Protein AF-A0A847XKW3-F1 (afdb_monomer)

Foldseek 3Di:
DVVVVVVVVVVVVVVVVPPDDDDPPQDDAAPVGQGDDPPDDPLSVVLRVLRNVLVVLLVVLVVLQVVLVVQCVPCPPPPVSVVVSVVSNVVSVVSVVVSVVVLVVQCVVPVVSVVSDPPPPPPDPVNVPPPPPPVPPVCQAPFAKKWFAQDFQRDHDIDIDRDADQDKDWDDPPRFGFKMFIWHWDDCDDPPDRPPPDVVVVLVVVCVVPVVQWDADPNTIIGFDQPKKKWWAFDDPPDDDVPDRHDTQDIGTGIDRGPLVSGPHSPTGTTIMHMDD

Solvent-accessible surface area (backbone atoms only — not comparable to full-atom values): 15972 Å² total; per-residue (Å²): 124,71,64,61,55,52,51,51,50,57,50,62,70,50,58,76,76,72,72,84,65,87,78,77,80,74,62,76,67,29,89,80,67,46,75,71,59,100,83,61,51,75,67,58,55,52,50,35,54,49,40,44,51,51,53,51,49,52,54,53,29,50,52,46,35,53,53,20,52,53,45,39,71,72,26,77,95,39,70,67,50,37,53,50,21,55,50,44,39,52,51,25,50,48,51,52,52,49,54,51,49,52,52,49,53,46,41,67,77,39,50,66,79,68,63,70,67,76,86,74,83,66,80,52,84,75,60,61,74,80,48,79,66,71,65,68,63,72,72,74,39,64,57,40,36,37,40,33,10,54,25,54,74,70,32,78,60,75,49,77,46,66,77,82,44,81,57,78,43,69,51,65,92,91,55,51,68,22,11,38,42,28,22,21,46,60,61,73,59,58,92,91,45,79,57,59,56,64,73,53,48,52,40,65,58,40,43,77,77,38,65,87,46,35,50,75,58,97,91,44,49,31,36,59,41,63,67,25,34,43,32,34,14,26,69,38,96,86,58,90,53,93,89,58,48,52,47,81,57,42,78,50,51,21,60,42,49,53,41,52,82,66,34,93,52,67,82,68,59,54,45,18,38,30,47,41,106

Secondary structure (DSSP, 8-state):
-HHHHHHHHHHHHHGGGG--------PPPPTT-----TT--HHHHHHHHHHHHHHHHHHHHHHHHHHHHHHHHHTTT-HHHHHHHHHHHHHHHHHHHHHHHHHHHHHHH-THHHH---------TTTTTT------------EEEEEEESSGGG-S-EEEE-S--SS-EEPSTT---SEEEEEEEPPS-BTTB---SHHHHHHHHHHTT-TTSEEEETTEEEEE-TTPEEEEEE--TT---TT---EEEEEEESEES-HHHHSSSTT----EEEEE-

Radius of gyration: 32.31 Å; Cα contacts (8 Å, |Δi|>4): 364; chains: 1; bounding box: 74×60×84 Å

Mean predicted aligned error: 19.01 Å

Sequence (277 aa):
MRNKKLLIFLISLLIPFFNVLALELKWPDSPGGTTIHEQTEIHELIAYIYEWGISLGVIASFIALVIAGVKYMTSTGNTTKIAEAKEDIKYSLGGVVLLLCTWLILNTINPDLTKLEPLQFTPTPGDLADIEIKIPTVIKGECALVVFYEEENFGGQKFTVDNISRKSVAFSRNFSPKSFIAYRQVLKKYKNLNIEDEDREQCNMLIKQNPLFCTKINGVEYIRDDSCVIKLYAPSSWITLPGSCGDTILSKPGFEENIPDQLNNPVDDISCYSISP

Nearest PDB structures (foldseek):
  8bef-assembly1_K  TM=7.565E-01  e=6.035E+00  Arabidopsis thaliana
  6gxn-assembly1_v  TM=3.448E-01  e=9.592E-01  Escherichia coli

Structure (mmCIF, N/CA/C/O backbone):
data_AF-A0A847XKW3-F1
#
_entry.id   AF-A0A847XKW3-F1
#
loop_
_atom_site.group_PDB
_atom_site.id
_atom_site.type_symbol
_atom_site.label_atom_id
_atom_site.label_alt_id
_atom_site.label_comp_id
_atom_site.label_asym_id
_atom_site.label_entity_id
_atom_site.label_seq_id
_atom_site.pdbx_PDB_ins_code
_atom_site.Cartn_x
_atom_site.Cartn_y
_atom_site.Cartn_z
_atom_site.occupancy
_atom_site.B_iso_or_equiv
_atom_site.auth_seq_id
_atom_site.auth_comp_id
_atom_site.auth_asym_id
_atom_site.auth_atom_id
_atom_site.pdbx_PDB_model_num
ATOM 1 N N . MET A 1 1 ? -19.617 28.470 36.274 1.00 49.19 1 MET A N 1
ATOM 2 C CA . MET A 1 1 ? -18.198 28.537 36.721 1.00 49.19 1 MET A CA 1
ATOM 3 C C . MET A 1 1 ? -17.544 27.176 37.017 1.00 49.19 1 MET A C 1
ATOM 5 O O . MET A 1 1 ? -16.321 27.127 37.039 1.00 49.19 1 MET A O 1
ATOM 9 N N . ARG A 1 2 ? -18.292 26.073 37.215 1.00 57.84 2 ARG A N 1
ATOM 10 C CA . ARG A 1 2 ? -17.738 24.747 37.578 1.00 57.84 2 ARG A CA 1
ATOM 11 C C . ARG A 1 2 ? -17.125 23.970 36.392 1.00 57.84 2 ARG A C 1
ATOM 13 O O . ARG A 1 2 ? -16.159 23.244 36.565 1.00 57.84 2 ARG A O 1
ATOM 20 N N . ASN A 1 3 ? -17.611 24.222 35.181 1.00 60.78 3 ASN A N 1
ATOM 21 C CA . ASN A 1 3 ? -17.276 23.497 33.948 1.00 60.78 3 ASN A CA 1
ATOM 22 C C . ASN A 1 3 ? -15.940 23.974 33.348 1.00 60.78 3 ASN A C 1
ATOM 24 O O . ASN A 1 3 ? -15.186 23.189 32.788 1.00 60.78 3 ASN A O 1
ATOM 28 N N . LYS A 1 4 ? -15.610 25.263 33.534 1.00 58.44 4 LYS A N 1
ATOM 29 C CA . LYS A 1 4 ? -14.335 25.846 33.086 1.00 58.44 4 LYS A CA 1
ATOM 30 C C . LYS A 1 4 ? -13.146 25.258 33.853 1.00 58.44 4 LYS A C 1
ATOM 32 O O . LYS A 1 4 ? -12.101 25.050 33.263 1.00 58.44 4 LYS A O 1
ATOM 37 N N . LYS A 1 5 ? -13.322 24.923 35.139 1.00 67.94 5 LYS A N 1
ATOM 38 C CA . LYS A 1 5 ? -12.276 24.279 35.953 1.00 67.94 5 LYS A CA 1
ATOM 39 C C . LYS A 1 5 ? -12.023 22.823 35.539 1.00 67.94 5 LYS A C 1
ATOM 41 O O . LYS A 1 5 ? -10.877 22.401 35.553 1.00 67.94 5 LYS A O 1
ATOM 46 N N . LEU A 1 6 ? -13.065 22.098 35.118 1.00 72.38 6 LEU A N 1
ATOM 47 C CA . LEU A 1 6 ? -12.941 20.736 34.581 1.00 72.38 6 LEU A CA 1
ATOM 48 C C . LEU A 1 6 ? -12.240 20.731 33.211 1.00 72.38 6 LEU A C 1
ATOM 50 O O . LEU A 1 6 ? -11.359 19.914 32.975 1.00 72.38 6 LEU A O 1
ATOM 54 N N . LEU A 1 7 ? -12.580 21.690 32.342 1.00 72.88 7 LEU A N 1
ATOM 55 C CA . LEU A 1 7 ? -11.932 21.871 31.040 1.00 72.88 7 LEU A CA 1
ATOM 56 C C . LEU A 1 7 ? -10.446 22.244 31.193 1.00 72.88 7 LEU A C 1
ATOM 58 O O . LEU A 1 7 ? -9.600 21.681 30.514 1.00 72.88 7 LEU A O 1
ATOM 62 N N . ILE A 1 8 ? -10.118 23.144 32.128 1.00 75.06 8 ILE A N 1
ATOM 63 C CA . ILE A 1 8 ? -8.729 23.529 32.430 1.00 75.06 8 ILE A CA 1
ATOM 64 C C . ILE A 1 8 ? -7.941 22.346 33.012 1.00 75.06 8 ILE A C 1
ATOM 66 O O . ILE A 1 8 ? -6.766 22.194 32.697 1.00 75.06 8 ILE A O 1
ATOM 70 N N . PHE A 1 9 ? -8.577 21.479 33.806 1.00 75.12 9 PHE A N 1
ATOM 71 C CA . PHE A 1 9 ? -7.942 20.268 34.334 1.00 75.12 9 PHE A CA 1
ATOM 72 C C . PHE A 1 9 ? -7.668 19.228 33.234 1.00 75.12 9 PHE A C 1
ATOM 74 O O . PHE A 1 9 ? -6.572 18.681 33.179 1.00 75.12 9 PHE A O 1
ATOM 81 N N . LEU A 1 10 ? -8.615 19.020 32.310 1.00 73.94 10 LEU A N 1
ATOM 82 C CA . LEU A 1 10 ? -8.429 18.157 31.133 1.00 73.94 10 LEU A CA 1
ATOM 83 C C . LEU A 1 10 ? -7.338 18.683 30.191 1.00 73.94 10 LEU A C 1
ATOM 85 O O . LEU A 1 10 ? -6.520 17.907 29.710 1.00 73.94 10 LEU A O 1
ATOM 89 N N . ILE A 1 11 ? -7.279 20.001 29.977 1.00 72.31 11 ILE A N 1
ATOM 90 C CA . ILE A 1 11 ? -6.227 20.635 29.172 1.00 72.31 11 ILE A CA 1
ATOM 91 C C . ILE A 1 11 ? -4.875 20.517 29.883 1.00 72.31 11 ILE A C 1
ATOM 93 O O . ILE A 1 11 ? -3.895 20.155 29.247 1.00 72.31 11 ILE A O 1
ATOM 97 N N . SER A 1 12 ? -4.814 20.720 31.204 1.00 71.25 12 SER A N 1
ATOM 98 C CA . SER A 1 12 ? -3.578 20.584 31.986 1.00 71.25 12 SER A CA 1
ATOM 99 C C . SER A 1 12 ? -3.022 19.158 32.017 1.00 71.25 12 SER A C 1
ATOM 101 O O . SER A 1 12 ? -1.810 18.995 32.139 1.00 71.25 12 SER A O 1
ATOM 103 N N . LEU A 1 13 ? -3.883 18.145 31.891 1.00 71.12 13 LEU A N 1
ATOM 104 C CA . LEU A 1 13 ? -3.490 16.740 31.749 1.00 71.12 13 LEU A CA 1
ATOM 105 C C . LEU A 1 13 ? -2.930 16.430 30.344 1.00 71.12 13 LEU A C 1
ATOM 107 O O . LEU A 1 13 ? -2.159 15.491 30.186 1.00 71.12 13 LEU A O 1
ATOM 111 N N . LEU A 1 14 ? -3.289 17.240 29.342 1.00 62.75 14 LEU A N 1
ATOM 112 C CA . LEU A 1 14 ? -2.861 17.125 27.941 1.00 62.75 14 LEU A CA 1
ATOM 113 C C . LEU A 1 14 ? -1.579 17.917 27.615 1.00 62.75 14 LEU A C 1
ATOM 115 O O . LEU A 1 14 ? -0.905 17.604 26.641 1.00 62.75 14 LEU A O 1
ATOM 119 N N . ILE A 1 15 ? -1.193 18.903 28.436 1.00 64.81 15 ILE A N 1
ATOM 120 C CA . ILE A 1 15 ? 0.035 19.704 28.253 1.00 64.81 15 ILE A CA 1
ATOM 121 C C . ILE A 1 15 ? 1.346 18.880 28.217 1.00 64.81 15 ILE A C 1
ATOM 123 O O . ILE A 1 15 ? 2.226 19.255 27.439 1.00 64.81 15 ILE A O 1
ATOM 127 N N . PRO A 1 16 ? 1.535 17.759 28.951 1.00 58.91 16 PRO A N 1
ATOM 128 C CA . PRO A 1 16 ? 2.776 16.988 28.835 1.00 58.91 16 PRO A CA 1
ATOM 129 C C . PRO A 1 16 ? 2.938 16.236 27.499 1.00 58.91 16 PRO A C 1
ATOM 131 O O . PRO A 1 16 ? 4.047 15.790 27.218 1.00 58.91 16 PRO A O 1
ATOM 134 N N . PHE A 1 17 ? 1.904 16.148 26.647 1.00 58.22 17 PHE A N 1
ATOM 135 C CA . PHE A 1 17 ? 1.989 15.500 25.325 1.00 58.22 17 PHE A CA 1
ATOM 136 C C . PHE A 1 17 ? 2.695 16.340 24.244 1.00 58.22 17 PHE A C 1
ATOM 138 O O . PHE A 1 17 ? 2.946 15.835 23.155 1.00 58.22 17 PHE A O 1
ATOM 145 N N . PHE A 1 18 ? 3.041 17.604 24.516 1.00 56.53 18 PHE A N 1
ATOM 146 C CA . PHE A 1 18 ? 3.680 18.488 23.527 1.00 56.53 18 PHE A CA 1
ATOM 147 C C . PHE A 1 18 ? 5.214 18.412 23.483 1.00 56.53 18 PHE A C 1
ATOM 149 O O . PHE A 1 18 ? 5.830 19.072 22.645 1.00 56.53 18 PHE A O 1
ATOM 156 N N . ASN A 1 19 ? 5.856 17.622 24.347 1.00 51.00 19 ASN A N 1
ATOM 157 C CA . ASN A 1 19 ? 7.306 17.438 24.282 1.00 51.00 19 ASN A CA 1
ATOM 158 C C . ASN A 1 19 ? 7.641 16.367 23.238 1.00 51.00 19 ASN A C 1
ATOM 160 O O . ASN A 1 19 ? 7.693 15.178 23.543 1.00 51.00 19 ASN A O 1
ATOM 164 N N . VAL A 1 20 ? 7.850 16.803 21.996 1.00 58.84 20 VAL A N 1
ATOM 165 C CA . VAL A 1 20 ? 8.358 15.959 20.909 1.00 58.84 20 VAL A CA 1
ATOM 166 C C . VAL A 1 20 ? 9.848 15.711 21.143 1.00 58.84 20 VAL A C 1
ATOM 168 O O . VAL A 1 20 ? 10.689 16.576 20.903 1.00 58.84 20 VAL A O 1
ATOM 171 N N . LEU A 1 21 ? 10.157 14.519 21.645 1.00 54.38 21 LEU A N 1
ATOM 172 C CA . LEU A 1 21 ? 11.484 13.912 21.630 1.00 54.38 21 LEU A CA 1
ATOM 173 C C . LEU A 1 21 ? 11.572 13.010 20.389 1.00 54.38 21 LEU A C 1
ATOM 175 O O . LEU A 1 21 ? 10.560 12.449 19.977 1.00 54.38 21 LEU A O 1
ATOM 179 N N . ALA A 1 22 ? 12.764 12.917 19.797 1.00 48.47 22 ALA A N 1
ATOM 180 C CA . ALA A 1 22 ? 13.101 12.123 18.614 1.00 48.47 22 ALA A CA 1
ATOM 181 C C . ALA A 1 22 ? 12.218 10.872 18.419 1.00 48.47 22 ALA A C 1
ATOM 183 O O . ALA A 1 22 ? 12.178 9.985 19.270 1.00 48.47 22 ALA A O 1
ATOM 184 N N . LEU A 1 23 ? 11.501 10.826 17.294 1.00 44.94 23 LEU A N 1
ATOM 185 C CA . LEU A 1 23 ? 10.512 9.795 17.002 1.00 44.94 23 LEU A CA 1
ATOM 186 C C . LEU A 1 23 ? 11.207 8.566 16.398 1.00 44.94 23 LEU A C 1
ATOM 188 O O . LEU A 1 23 ? 11.145 8.329 15.196 1.00 44.94 23 LEU A O 1
ATOM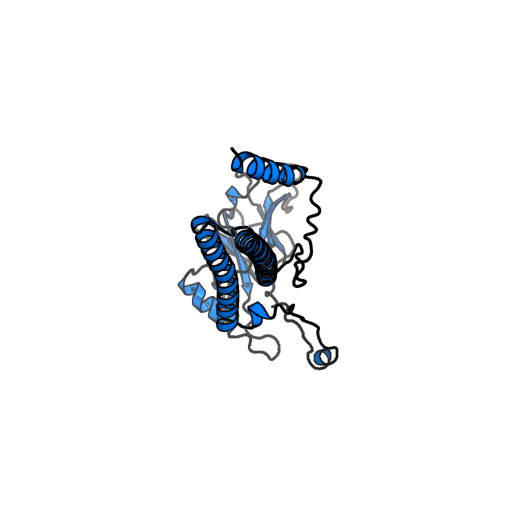 192 N N . GLU A 1 24 ? 11.844 7.751 17.237 1.00 54.28 24 GLU A N 1
ATOM 193 C CA . GLU A 1 24 ? 11.743 6.317 16.969 1.00 54.28 24 GLU A CA 1
ATOM 194 C C . GLU A 1 24 ? 10.277 5.964 17.233 1.00 54.28 24 GLU A C 1
ATOM 196 O O . GLU A 1 24 ? 9.833 5.918 18.381 1.00 54.28 24 GLU A O 1
ATOM 201 N N . LEU A 1 25 ? 9.491 5.857 16.156 1.00 63.09 25 LEU A N 1
ATOM 202 C CA . LEU A 1 25 ? 8.057 5.552 16.174 1.00 63.09 25 LEU A CA 1
ATOM 203 C C . LEU A 1 25 ? 7.837 4.101 16.617 1.00 63.09 25 LEU A C 1
ATOM 205 O O . LEU A 1 25 ? 7.379 3.252 15.857 1.00 63.09 25 LEU A O 1
ATOM 209 N N . LYS A 1 26 ? 8.170 3.801 17.871 1.00 74.69 26 LYS A N 1
ATOM 210 C CA . LYS A 1 26 ? 7.764 2.563 18.517 1.00 74.69 26 LYS A CA 1
ATOM 211 C C . LYS A 1 26 ? 6.339 2.747 19.023 1.00 74.69 26 LYS A C 1
ATOM 213 O O . LYS A 1 26 ? 6.116 3.245 20.128 1.00 74.69 26 LYS A O 1
ATOM 218 N N . TRP A 1 27 ? 5.379 2.386 18.179 1.00 80.25 27 TRP A N 1
ATOM 219 C CA . TRP A 1 27 ? 3.970 2.358 18.553 1.00 80.25 27 TRP A CA 1
ATOM 220 C C . TRP A 1 27 ? 3.746 1.341 19.680 1.00 80.25 27 TRP A C 1
ATOM 222 O O . TRP A 1 27 ? 4.348 0.266 19.649 1.00 80.25 27 TRP A O 1
ATOM 232 N N . PRO A 1 28 ? 2.928 1.670 20.694 1.00 83.56 28 PRO A N 1
ATOM 233 C CA . PRO A 1 28 ? 2.571 0.710 21.726 1.00 83.56 28 PRO A CA 1
ATOM 234 C C . PRO A 1 28 ? 1.675 -0.377 21.137 1.00 83.56 28 PRO A C 1
ATOM 236 O O . PRO A 1 28 ? 0.843 -0.089 20.275 1.00 83.56 28 PRO A O 1
ATOM 239 N N . ASP A 1 29 ? 1.801 -1.596 21.642 1.00 86.25 29 ASP A N 1
ATOM 240 C CA . ASP A 1 29 ? 0.929 -2.702 21.252 1.00 86.25 29 ASP A CA 1
ATOM 241 C C . ASP A 1 29 ? -0.522 -2.363 21.615 1.00 86.25 29 ASP A C 1
ATOM 243 O O . ASP A 1 29 ? -0.803 -1.761 22.662 1.00 86.25 29 ASP A O 1
ATOM 247 N N . SER A 1 30 ? -1.454 -2.701 20.729 1.00 85.19 30 SER A N 1
ATOM 248 C CA . SER A 1 30 ? -2.871 -2.473 20.985 1.00 85.19 30 SER A CA 1
ATOM 249 C C . SER A 1 30 ? -3.417 -3.433 22.053 1.00 85.19 30 SER A C 1
ATOM 251 O O . SER A 1 30 ? -2.821 -4.476 22.330 1.00 85.19 30 SER A O 1
ATOM 253 N N . PRO A 1 31 ? -4.580 -3.130 22.663 1.00 82.25 31 PRO A N 1
ATOM 254 C CA . PRO A 1 31 ? -5.175 -3.976 23.698 1.00 82.25 31 PRO A CA 1
ATOM 255 C C . PRO A 1 31 ? -5.506 -5.409 23.255 1.00 82.25 31 PRO A C 1
ATOM 257 O O . PRO A 1 31 ? -5.628 -6.278 24.114 1.00 82.25 31 PRO A O 1
ATOM 260 N N . GLY A 1 32 ? -5.677 -5.656 21.953 1.00 77.44 32 GLY A N 1
ATOM 261 C CA . GLY A 1 32 ? -5.854 -6.990 21.375 1.00 77.44 32 GLY A CA 1
ATOM 262 C C . GLY A 1 32 ? -4.569 -7.608 20.810 1.00 77.44 32 GLY A C 1
ATOM 263 O O . GLY A 1 32 ? -4.617 -8.731 20.323 1.00 77.44 32 GLY A O 1
ATOM 264 N N . GLY A 1 33 ? -3.411 -6.950 20.956 1.00 78.50 33 GLY A N 1
ATOM 265 C CA . GLY A 1 33 ? -2.096 -7.532 20.669 1.00 78.50 33 GLY A CA 1
ATOM 266 C C . GLY A 1 33 ? -1.551 -7.283 19.262 1.00 78.50 33 GLY A C 1
ATOM 267 O O . GLY A 1 33 ? -0.526 -7.863 18.911 1.00 78.50 33 GLY A O 1
ATOM 268 N N . THR A 1 34 ? -2.188 -6.425 18.463 1.00 79.62 34 THR A N 1
ATOM 269 C CA . THR A 1 34 ? -1.653 -6.020 17.154 1.00 79.62 34 THR A CA 1
ATOM 270 C C . THR A 1 34 ? -0.509 -5.016 17.309 1.00 79.62 34 THR A C 1
ATOM 272 O O . THR A 1 34 ? -0.558 -4.098 18.137 1.00 79.62 34 THR A O 1
ATOM 275 N N . THR A 1 35 ? 0.536 -5.191 16.500 1.00 82.19 35 THR A N 1
ATOM 276 C CA . THR A 1 35 ? 1.736 -4.348 16.498 1.00 82.19 35 THR A CA 1
ATOM 277 C C . THR A 1 35 ? 1.906 -3.689 15.136 1.00 82.19 35 THR A C 1
ATOM 279 O O . THR A 1 35 ? 1.594 -4.287 14.110 1.00 82.19 35 THR A O 1
ATOM 282 N N . ILE A 1 36 ? 2.389 -2.442 15.117 1.00 79.69 36 ILE A N 1
ATOM 283 C CA . ILE A 1 36 ? 2.583 -1.683 13.877 1.00 79.69 36 ILE A CA 1
ATOM 284 C C . ILE A 1 36 ? 4.073 -1.436 13.628 1.00 79.69 36 ILE A C 1
ATOM 286 O O . ILE A 1 36 ? 4.779 -0.895 14.480 1.00 79.69 36 ILE A O 1
ATOM 290 N N . HIS A 1 37 ? 4.534 -1.816 12.436 1.00 79.81 37 HIS A N 1
ATOM 291 C CA . HIS A 1 37 ? 5.909 -1.679 11.945 1.00 79.81 37 HIS A CA 1
ATOM 292 C C . HIS A 1 37 ? 5.942 -0.964 10.581 1.00 79.81 37 HIS A C 1
ATOM 294 O O . HIS A 1 37 ? 4.904 -0.779 9.948 1.00 79.81 37 HIS A O 1
ATOM 300 N N . GLU A 1 38 ? 7.132 -0.574 10.107 1.00 68.94 38 GLU A N 1
ATOM 301 C CA . GLU A 1 38 ? 7.324 0.207 8.865 1.00 68.94 38 GLU A CA 1
ATOM 302 C C . GLU A 1 38 ? 6.756 -0.454 7.592 1.00 68.94 38 GLU A C 1
ATOM 304 O O . GLU A 1 38 ? 6.500 0.237 6.611 1.00 68.94 38 GLU A O 1
ATOM 309 N N . GLN A 1 39 ? 6.528 -1.772 7.607 1.00 69.38 39 GLN A N 1
ATOM 310 C CA . GLN A 1 39 ? 5.970 -2.554 6.494 1.00 69.38 39 GLN A CA 1
ATOM 311 C C . GLN A 1 39 ? 4.609 -3.173 6.842 1.00 69.38 39 GLN A C 1
ATOM 313 O O . GLN A 1 39 ? 4.336 -4.317 6.496 1.00 69.38 39 GLN A O 1
ATOM 318 N N . THR A 1 40 ? 3.769 -2.440 7.568 1.00 75.56 40 THR A N 1
ATOM 319 C CA . THR A 1 40 ? 2.433 -2.920 7.937 1.00 75.56 40 THR A CA 1
ATOM 320 C C . THR A 1 40 ? 1.479 -2.928 6.761 1.00 75.56 40 THR A C 1
ATOM 322 O O . THR A 1 40 ? 1.388 -1.968 5.990 1.00 75.56 40 THR A O 1
ATOM 325 N N . GLU A 1 41 ? 0.719 -4.011 6.650 1.00 79.06 41 GLU A N 1
ATOM 326 C CA . GLU A 1 41 ? -0.363 -4.082 5.685 1.00 79.06 41 GLU A CA 1
ATOM 327 C C . GLU A 1 41 ? -1.577 -3.272 6.157 1.00 79.06 41 GLU A C 1
ATOM 329 O O . GLU A 1 41 ? -1.806 -3.046 7.348 1.00 79.06 41 GLU A O 1
ATOM 334 N N . ILE A 1 42 ? -2.413 -2.852 5.203 1.00 79.06 42 ILE A N 1
ATOM 335 C CA . ILE A 1 42 ? -3.591 -2.028 5.503 1.00 79.06 42 ILE A CA 1
ATOM 336 C C . ILE A 1 42 ? -4.567 -2.721 6.464 1.00 79.06 42 ILE A C 1
ATOM 338 O O . ILE A 1 42 ? -5.252 -2.053 7.238 1.00 79.06 42 ILE A O 1
ATOM 342 N N . HIS A 1 43 ? -4.617 -4.055 6.437 1.00 74.81 43 HIS A N 1
ATOM 343 C CA . HIS A 1 43 ? -5.500 -4.835 7.292 1.00 74.81 43 HIS A CA 1
ATOM 344 C C . HIS A 1 43 ? -5.059 -4.782 8.768 1.00 74.81 43 HIS A C 1
ATOM 346 O O . HIS A 1 43 ? -5.905 -4.604 9.644 1.00 74.81 43 HIS A O 1
ATOM 352 N N . GLU A 1 44 ? -3.751 -4.829 9.039 1.00 78.62 44 GLU A N 1
ATOM 353 C CA . GLU A 1 44 ? -3.182 -4.719 10.391 1.00 78.62 44 GLU A CA 1
ATOM 354 C C . GLU A 1 44 ? -3.392 -3.317 10.969 1.00 78.62 44 GLU A C 1
ATOM 356 O O . GLU A 1 44 ? -3.756 -3.163 12.135 1.00 78.62 44 GLU A O 1
ATOM 361 N N . LEU A 1 45 ? -3.260 -2.278 10.137 1.00 84.69 45 LEU A N 1
ATOM 362 C CA . LEU A 1 45 ? -3.525 -0.899 10.550 1.00 84.69 45 LEU A CA 1
ATOM 363 C C . LEU A 1 45 ? -4.990 -0.686 10.967 1.00 84.69 45 LEU A C 1
ATOM 365 O O . LEU A 1 45 ? -5.269 -0.019 11.967 1.00 84.69 45 LEU A O 1
ATOM 369 N N . ILE A 1 46 ? -5.936 -1.245 10.208 1.00 83.44 46 ILE A N 1
ATOM 370 C CA . ILE A 1 46 ? -7.369 -1.148 10.517 1.00 83.44 46 ILE A CA 1
ATOM 371 C C . ILE A 1 46 ? -7.685 -1.885 11.823 1.00 83.44 46 ILE A C 1
ATOM 373 O O . ILE A 1 46 ? -8.397 -1.338 12.669 1.00 83.44 46 ILE A O 1
ATOM 377 N N . ALA A 1 47 ? -7.130 -3.087 12.002 1.00 80.88 47 ALA A N 1
ATOM 378 C CA . ALA A 1 47 ? -7.259 -3.867 13.230 1.00 80.88 47 ALA A CA 1
ATOM 379 C C . ALA A 1 47 ? -6.755 -3.086 14.453 1.00 80.88 47 ALA A C 1
ATOM 381 O O . ALA A 1 47 ? -7.490 -2.910 15.427 1.00 80.88 47 ALA A O 1
ATOM 382 N N . TYR A 1 48 ? -5.554 -2.516 14.356 1.00 86.00 48 TYR A N 1
ATOM 383 C CA . TYR A 1 48 ? -4.935 -1.739 15.425 1.00 86.00 48 TYR A CA 1
ATOM 384 C C . TYR A 1 48 ? -5.801 -0.559 15.881 1.00 86.00 48 TYR A C 1
ATOM 386 O O . TYR A 1 48 ? -6.047 -0.371 17.076 1.00 86.00 48 TYR A O 1
ATOM 394 N N . ILE A 1 49 ? -6.326 0.226 14.934 1.00 86.94 49 ILE A N 1
ATOM 395 C CA . ILE A 1 49 ? -7.193 1.374 15.244 1.00 86.94 49 ILE A CA 1
ATOM 396 C C . ILE A 1 49 ? -8.521 0.911 15.857 1.00 86.94 49 ILE A C 1
ATOM 398 O O . ILE A 1 49 ? -9.029 1.536 16.794 1.00 86.94 49 ILE A O 1
ATOM 402 N N . TYR A 1 50 ? -9.088 -0.180 15.345 1.00 85.75 50 TYR A N 1
ATOM 403 C CA . TYR A 1 50 ? -10.352 -0.732 15.822 1.00 85.75 50 TYR A CA 1
ATOM 404 C C . TYR A 1 50 ? -10.272 -1.208 17.278 1.00 85.75 50 TYR A C 1
ATOM 406 O O . TYR A 1 50 ? -11.136 -0.860 18.088 1.00 85.75 50 TYR A O 1
ATOM 414 N N . GLU A 1 51 ? -9.216 -1.937 17.644 1.00 85.94 51 GLU A N 1
ATOM 415 C CA . GLU A 1 51 ? -9.013 -2.432 19.009 1.00 85.94 51 GLU A CA 1
ATOM 416 C C . GLU A 1 51 ? -8.880 -1.301 20.030 1.00 85.94 51 GLU A C 1
ATOM 418 O O . GLU A 1 51 ? -9.511 -1.327 21.093 1.00 85.94 51 GLU A O 1
ATOM 423 N N . TRP A 1 52 ? -8.099 -0.271 19.695 1.00 89.06 52 TRP A N 1
ATOM 424 C CA . TRP A 1 52 ? -7.992 0.929 20.521 1.00 89.06 52 TRP A CA 1
ATOM 425 C C . TRP A 1 52 ? -9.334 1.651 20.644 1.00 89.06 52 TRP A C 1
ATOM 427 O O . TRP A 1 52 ? -9.722 2.043 21.748 1.00 89.06 52 TRP A O 1
ATOM 437 N N . GLY A 1 53 ? -10.069 1.786 19.537 1.00 89.06 53 GLY A N 1
ATOM 438 C CA . GLY A 1 53 ? -11.384 2.422 19.509 1.00 89.06 53 GLY A CA 1
ATOM 439 C C . GLY A 1 53 ? -12.397 1.730 20.422 1.00 89.06 53 GLY A C 1
ATOM 440 O O . GLY A 1 53 ? -13.065 2.393 21.219 1.00 89.06 53 GLY A O 1
ATOM 441 N N . ILE A 1 54 ? -12.481 0.398 20.363 1.00 88.12 54 ILE A N 1
ATOM 442 C CA . ILE A 1 54 ? -13.390 -0.373 21.219 1.00 88.12 54 ILE A CA 1
ATOM 443 C C . ILE A 1 54 ? -12.947 -0.342 22.676 1.00 88.12 54 ILE A C 1
ATOM 445 O O . ILE A 1 54 ? -13.776 -0.070 23.545 1.00 88.12 54 ILE A O 1
ATOM 449 N N . SER A 1 55 ? -11.667 -0.584 22.961 1.00 88.69 55 SER A N 1
ATOM 450 C CA . SER A 1 55 ? -11.159 -0.624 24.337 1.00 88.69 55 SER A CA 1
ATOM 451 C C . SER A 1 55 ? -11.416 0.700 25.064 1.00 88.69 55 SER A C 1
ATOM 453 O O . SER A 1 55 ? -12.020 0.730 26.141 1.00 88.69 55 SER A O 1
ATOM 455 N N . LEU A 1 56 ? -11.072 1.822 24.424 1.00 91.81 56 LEU A N 1
ATOM 456 C CA . LEU A 1 56 ? -11.332 3.151 24.973 1.00 91.81 56 LEU A CA 1
ATOM 457 C C . LEU A 1 56 ? -12.832 3.449 25.065 1.00 91.81 56 LEU A C 1
ATOM 459 O O . LEU A 1 56 ? -13.277 4.031 26.057 1.00 91.81 56 LEU A O 1
ATOM 463 N N . GLY A 1 57 ? -13.624 3.017 24.080 1.00 91.44 57 GLY A N 1
ATOM 464 C CA . GLY A 1 57 ? -15.078 3.172 24.086 1.00 91.44 57 GLY A CA 1
ATOM 465 C C . GLY A 1 57 ? -15.756 2.451 25.256 1.00 91.44 57 GLY A C 1
ATOM 466 O O . GLY A 1 57 ? -16.626 3.026 25.919 1.00 91.44 57 GLY A O 1
ATOM 467 N N . VAL A 1 58 ? -15.334 1.220 25.559 1.00 90.81 58 VAL A N 1
ATOM 468 C CA . VAL A 1 58 ? -15.853 0.430 26.686 1.00 90.81 58 VAL A CA 1
ATOM 469 C C . VAL A 1 58 ? -15.465 1.070 28.016 1.00 90.81 58 VAL A C 1
ATOM 471 O O . VAL A 1 58 ? -16.329 1.261 28.873 1.00 90.81 58 VAL A O 1
ATOM 474 N N . ILE A 1 59 ? -14.199 1.468 28.177 1.00 93.38 59 ILE A N 1
ATOM 475 C CA . ILE A 1 59 ? -13.717 2.132 29.397 1.00 93.38 59 ILE A CA 1
ATOM 476 C C . ILE A 1 59 ? -14.475 3.445 29.632 1.00 93.38 59 ILE A C 1
ATOM 478 O O . ILE A 1 59 ? -14.962 3.692 30.738 1.00 93.38 59 ILE A O 1
ATOM 482 N N . ALA A 1 60 ? -14.637 4.271 28.597 1.00 93.56 60 ALA A N 1
ATOM 483 C CA . ALA A 1 60 ? -15.374 5.528 28.692 1.00 93.56 60 ALA A CA 1
ATOM 484 C C . ALA A 1 60 ? -16.849 5.300 29.064 1.00 93.56 60 ALA A C 1
ATOM 486 O O . ALA A 1 60 ? -17.379 5.975 29.952 1.00 93.56 60 ALA A O 1
ATOM 487 N N . SER A 1 61 ? -17.495 4.311 28.440 1.00 93.00 61 SER A N 1
ATOM 488 C CA . SER A 1 61 ? -18.888 3.955 28.731 1.00 93.00 61 SER A CA 1
ATOM 489 C C . SER A 1 61 ? -19.057 3.460 30.166 1.00 93.00 61 SER A C 1
ATOM 491 O O . SER A 1 61 ? -20.005 3.863 30.843 1.00 93.00 61 SER A O 1
ATOM 493 N N . PHE A 1 62 ? -18.114 2.653 30.660 1.00 93.50 62 PHE A N 1
ATOM 494 C CA . PHE A 1 62 ? -18.099 2.159 32.035 1.00 93.50 62 PHE A CA 1
ATOM 495 C C . PHE A 1 62 ? -17.945 3.294 33.055 1.00 93.50 62 PHE A C 1
ATOM 497 O O . PHE A 1 62 ? -18.709 3.366 34.017 1.00 93.50 62 PHE A O 1
ATOM 504 N N . ILE A 1 63 ? -17.020 4.231 32.825 1.00 94.50 63 ILE A N 1
ATOM 505 C CA . ILE A 1 63 ? -16.838 5.405 33.695 1.00 94.50 63 ILE A CA 1
ATOM 506 C C . ILE A 1 63 ? -18.118 6.250 33.735 1.00 94.50 63 ILE A C 1
ATOM 508 O O . ILE A 1 63 ? -18.566 6.640 34.817 1.00 94.50 63 ILE A O 1
ATOM 512 N N . ALA A 1 64 ? -18.739 6.499 32.579 1.00 92.81 64 ALA A N 1
ATOM 513 C CA . ALA A 1 64 ? -20.000 7.232 32.504 1.00 92.81 64 ALA A CA 1
ATOM 514 C C . ALA A 1 64 ? -21.121 6.523 33.286 1.00 92.81 64 ALA A C 1
ATOM 516 O O . ALA A 1 64 ? -21.864 7.178 34.020 1.00 92.81 64 ALA A O 1
ATOM 517 N N . LEU A 1 65 ? -21.193 5.190 33.201 1.00 94.50 65 LEU A N 1
ATOM 518 C CA . LEU A 1 65 ? -22.165 4.378 33.935 1.00 94.50 65 LEU A CA 1
ATOM 519 C C . LEU A 1 65 ? -21.977 4.500 35.451 1.00 94.50 65 LEU A C 1
ATOM 521 O O . LEU A 1 65 ? -22.948 4.714 36.178 1.00 94.50 65 LEU A O 1
ATOM 525 N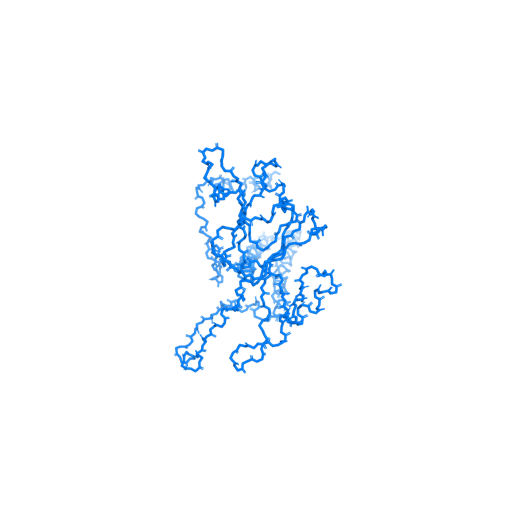 N . VAL A 1 66 ? -20.733 4.417 35.935 1.00 95.38 66 VAL A N 1
ATOM 526 C CA . VAL A 1 66 ? -20.410 4.557 37.364 1.00 95.38 66 VAL A CA 1
ATOM 527 C C . VAL A 1 66 ? -20.785 5.948 37.874 1.00 95.38 66 VAL A C 1
ATOM 529 O O . VAL A 1 66 ? -21.437 6.067 38.914 1.00 95.38 66 VAL A O 1
ATOM 532 N N . ILE A 1 67 ? -20.438 7.007 37.134 1.00 93.44 67 ILE A N 1
ATOM 533 C CA . ILE A 1 67 ? -20.782 8.389 37.503 1.00 93.44 67 ILE A CA 1
ATOM 534 C C . ILE A 1 67 ? -22.304 8.566 37.564 1.00 93.44 67 ILE A C 1
ATOM 536 O O . ILE A 1 67 ? -22.817 9.139 38.529 1.00 93.44 67 ILE A O 1
ATOM 540 N N . ALA A 1 68 ? -23.033 8.042 36.578 1.00 92.94 68 ALA A N 1
ATOM 541 C CA . ALA A 1 68 ? -24.488 8.111 36.544 1.00 92.94 68 ALA A CA 1
ATOM 542 C C . ALA A 1 68 ? -25.130 7.316 37.699 1.00 92.94 68 ALA A C 1
ATOM 544 O O . ALA A 1 68 ? -26.074 7.795 38.331 1.00 92.94 68 ALA A O 1
ATOM 545 N N . GLY A 1 69 ? -24.574 6.152 38.049 1.00 92.44 69 GLY A N 1
ATOM 546 C CA . GLY A 1 69 ? -25.012 5.347 39.192 1.00 92.44 69 GLY A CA 1
ATOM 547 C C . GLY A 1 69 ? -24.815 6.060 40.533 1.00 92.44 69 GLY A C 1
ATOM 548 O O . GLY A 1 69 ? -25.737 6.126 41.350 1.00 92.44 69 GLY A O 1
ATOM 549 N N . VAL A 1 70 ? -23.649 6.677 40.746 1.00 93.81 70 VAL A N 1
ATOM 550 C CA . VAL A 1 70 ? -23.386 7.490 41.947 1.00 93.81 70 VAL A CA 1
ATOM 551 C C . VAL A 1 70 ? -24.311 8.709 41.994 1.00 93.81 70 VAL A C 1
ATOM 553 O O . VAL A 1 70 ? -24.876 9.019 43.047 1.00 93.81 70 VAL A O 1
ATOM 556 N N . LYS A 1 71 ? -24.529 9.382 40.857 1.00 91.50 71 LYS A N 1
ATOM 557 C CA . LYS A 1 71 ? -25.473 10.503 40.742 1.00 91.50 71 LYS A CA 1
ATOM 558 C C . LYS A 1 71 ? -26.890 10.068 41.111 1.00 91.50 71 LYS A C 1
ATOM 560 O O . LYS A 1 71 ? -27.560 10.786 41.846 1.00 91.50 71 LYS A O 1
ATOM 565 N N . TYR A 1 72 ? -27.329 8.887 40.683 1.00 92.12 72 TYR A N 1
ATOM 566 C CA . TYR A 1 72 ? -28.646 8.351 41.027 1.00 92.12 72 TYR A CA 1
ATOM 567 C C . TYR A 1 72 ? -28.798 8.125 42.539 1.00 92.12 72 TYR A C 1
ATOM 569 O O . TYR A 1 72 ? -29.752 8.618 43.140 1.00 92.12 72 TYR A O 1
ATOM 577 N N . MET A 1 73 ? -27.827 7.453 43.168 1.00 91.75 73 MET A N 1
ATOM 578 C CA . MET A 1 73 ? -27.863 7.139 44.605 1.00 91.75 73 MET A CA 1
ATOM 579 C C . MET A 1 73 ? -27.779 8.383 45.499 1.00 91.75 73 MET A C 1
ATOM 581 O O . MET A 1 73 ? -28.390 8.428 46.562 1.00 91.75 73 MET A O 1
ATOM 585 N N . THR A 1 74 ? -27.039 9.409 45.074 1.00 92.44 74 THR A N 1
ATOM 586 C CA . THR A 1 74 ? -26.851 10.647 45.854 1.00 92.44 74 THR A CA 1
ATOM 587 C C . THR A 1 74 ? -27.946 11.697 45.631 1.00 92.44 74 THR A C 1
ATOM 589 O O . THR A 1 74 ? -27.938 12.741 46.282 1.00 92.44 74 THR A O 1
ATOM 592 N N . SER A 1 75 ? -28.910 11.439 44.740 1.00 89.25 75 SER A N 1
ATOM 593 C CA . SER A 1 75 ? -29.969 12.392 44.364 1.00 89.25 75 SER A CA 1
ATOM 594 C C . SER A 1 75 ? -31.265 12.267 45.174 1.00 89.25 75 SER A C 1
ATOM 596 O O . SER A 1 75 ? -32.298 12.808 44.774 1.00 89.25 75 SER A O 1
ATOM 598 N N . THR A 1 76 ? -31.230 11.583 46.320 1.00 83.12 76 THR A N 1
ATOM 599 C CA . THR A 1 76 ? -32.380 11.404 47.217 1.00 83.12 76 THR A CA 1
ATOM 600 C C . THR A 1 76 ? -33.079 12.738 47.511 1.00 83.12 76 THR A C 1
ATOM 602 O O . THR A 1 76 ? -32.459 13.691 47.977 1.00 83.12 76 THR A O 1
ATOM 605 N N . GLY A 1 77 ? -34.381 12.809 47.215 1.00 82.88 77 GLY A N 1
ATOM 606 C CA . GLY A 1 77 ? -35.216 13.995 47.446 1.00 82.88 77 GLY A CA 1
ATOM 607 C C . GLY A 1 77 ? -35.235 15.038 46.319 1.00 82.88 77 GLY A C 1
ATOM 608 O O . GLY A 1 77 ? -35.985 16.004 46.423 1.00 82.88 77 GLY A O 1
ATOM 609 N N . ASN A 1 78 ? -34.477 14.861 45.227 1.00 89.00 78 ASN A N 1
ATOM 610 C CA . ASN A 1 78 ? -34.503 15.762 44.068 1.00 89.00 78 ASN A CA 1
ATOM 611 C C . ASN A 1 78 ? -34.905 15.015 42.784 1.00 89.00 78 ASN A C 1
ATOM 613 O O . ASN A 1 78 ? -34.094 14.327 42.161 1.00 89.00 78 ASN A O 1
ATOM 617 N N . THR A 1 79 ? -36.163 15.177 42.368 1.00 88.44 79 THR A N 1
ATOM 618 C CA . THR A 1 79 ? -36.746 14.493 41.199 1.00 88.44 79 THR A CA 1
ATOM 619 C C . THR A 1 79 ? -36.054 14.850 39.883 1.00 88.44 79 THR A C 1
ATOM 621 O O . THR A 1 79 ? -35.887 13.972 39.038 1.00 88.44 79 THR A O 1
ATOM 624 N N . THR A 1 80 ? -35.587 16.091 39.722 1.00 91.00 80 THR A N 1
ATOM 625 C CA . THR A 1 80 ? -34.855 16.540 38.528 1.00 91.00 80 THR A CA 1
ATOM 626 C C . THR A 1 80 ? -33.539 15.786 38.370 1.00 91.00 80 THR A C 1
ATOM 628 O O . THR A 1 80 ? -33.268 15.230 37.311 1.00 91.00 80 THR A O 1
ATOM 631 N N . LYS A 1 81 ? -32.741 15.682 39.438 1.00 88.88 81 LYS A N 1
ATOM 632 C CA . LYS A 1 81 ? -31.451 14.977 39.378 1.00 88.88 81 LYS A CA 1
ATOM 633 C C . LYS A 1 81 ? -31.604 13.470 39.182 1.00 88.88 81 LYS A C 1
ATOM 635 O O . LYS A 1 81 ? -30.771 12.852 38.524 1.00 88.88 81 LYS A O 1
ATOM 640 N N . ILE A 1 82 ? -32.675 12.888 39.726 1.00 91.56 82 ILE A N 1
ATOM 641 C CA . ILE A 1 82 ? -33.035 11.486 39.484 1.00 91.56 82 ILE A CA 1
ATOM 642 C C . ILE A 1 82 ? -33.385 11.272 38.005 1.00 91.56 82 ILE A C 1
ATOM 644 O O . ILE A 1 82 ? -32.961 10.273 37.427 1.00 91.56 82 ILE A O 1
ATOM 648 N N . ALA A 1 83 ? -34.141 12.188 37.391 1.00 91.44 83 ALA A N 1
ATOM 649 C CA . ALA A 1 83 ? -34.487 12.109 35.973 1.00 91.44 83 ALA A CA 1
ATOM 650 C C . ALA A 1 83 ? -33.240 12.206 35.082 1.00 91.44 83 ALA A C 1
ATOM 652 O O . ALA A 1 83 ? -33.046 11.338 34.233 1.00 91.44 83 ALA A O 1
ATOM 653 N N . GLU A 1 84 ? -32.355 13.172 35.343 1.00 91.25 84 GLU A N 1
ATOM 654 C CA . GLU A 1 84 ? -31.089 13.303 34.613 1.00 91.25 84 GLU A CA 1
ATOM 655 C C . GLU A 1 84 ? -30.205 12.057 34.758 1.00 91.25 84 GLU A C 1
ATOM 657 O O . GLU A 1 84 ? -29.683 11.557 33.773 1.00 91.25 84 GLU A O 1
ATOM 662 N N . ALA A 1 85 ? -30.059 11.504 35.968 1.00 91.38 85 ALA A N 1
ATOM 663 C CA . ALA A 1 85 ? -29.241 10.308 36.173 1.00 91.38 85 ALA A CA 1
ATOM 664 C C . ALA A 1 85 ? -29.772 9.093 35.389 1.00 91.38 85 ALA A C 1
ATOM 666 O O . ALA A 1 85 ? -28.993 8.287 34.888 1.00 91.38 85 ALA A O 1
ATOM 667 N N . LYS A 1 86 ? -31.099 8.964 35.247 1.00 91.62 86 LYS A N 1
ATOM 668 C CA . LYS A 1 86 ? -31.709 7.920 34.406 1.00 91.62 86 LYS A CA 1
ATOM 669 C C . LYS A 1 86 ? -31.430 8.141 32.921 1.00 91.62 86 LYS A C 1
ATOM 671 O O . LYS A 1 86 ? -31.287 7.168 32.186 1.00 91.62 86 LYS A O 1
ATOM 676 N N . GLU A 1 87 ? -31.386 9.392 32.480 1.00 94.19 87 GLU A N 1
ATOM 677 C CA . GLU A 1 87 ? -31.028 9.752 31.109 1.00 94.19 87 GLU A CA 1
ATOM 678 C C . GLU A 1 87 ? -29.554 9.432 30.826 1.00 94.19 87 GLU A C 1
ATOM 680 O O . GLU A 1 87 ? -29.250 8.743 29.856 1.00 94.19 87 GLU A O 1
ATOM 685 N N . ASP A 1 88 ? -28.663 9.801 31.748 1.00 90.81 88 ASP A N 1
ATOM 686 C CA . ASP A 1 88 ? -27.228 9.513 31.679 1.00 90.81 88 ASP A CA 1
ATOM 687 C C . ASP A 1 88 ? -26.959 7.993 31.596 1.00 90.81 88 ASP A C 1
ATOM 689 O O . ASP A 1 88 ? -26.143 7.540 30.789 1.00 90.81 88 ASP A O 1
ATOM 693 N N . ILE A 1 89 ? -27.699 7.177 32.363 1.00 93.62 89 ILE A N 1
ATOM 694 C CA . ILE A 1 89 ? -27.639 5.706 32.273 1.00 93.62 89 ILE A CA 1
ATOM 695 C C . ILE A 1 89 ? -28.078 5.219 30.885 1.00 93.62 89 ILE A C 1
ATOM 697 O O . ILE A 1 89 ? -27.428 4.342 30.314 1.00 93.62 89 ILE A O 1
ATOM 701 N N . LYS A 1 90 ? -29.158 5.776 30.318 1.00 94.25 90 LYS A N 1
ATOM 702 C CA . LYS A 1 90 ? -29.621 5.404 28.971 1.00 94.25 90 LYS A CA 1
ATOM 703 C C . LYS A 1 90 ? -28.583 5.734 27.904 1.00 94.25 90 LYS A C 1
ATOM 705 O O . LYS A 1 90 ? -28.376 4.915 27.015 1.00 94.25 90 LYS A O 1
ATOM 710 N N . TYR A 1 91 ? -27.923 6.886 27.995 1.00 92.69 91 TYR A N 1
ATOM 711 C CA . TYR A 1 91 ? -26.877 7.262 27.045 1.00 92.69 91 TYR A CA 1
ATOM 712 C C . TYR A 1 91 ? -25.641 6.371 27.158 1.00 92.69 91 TYR A C 1
ATOM 714 O O . TYR A 1 91 ? -25.128 5.919 26.137 1.00 92.69 91 TYR A O 1
ATOM 722 N N . SER A 1 92 ? -25.204 6.052 28.379 1.00 92.44 92 SER A N 1
ATOM 723 C CA . SER A 1 92 ? -24.097 5.115 28.603 1.00 92.44 92 SER A CA 1
ATOM 724 C C . SER A 1 92 ? -24.409 3.722 28.037 1.00 92.44 92 SER A C 1
ATOM 726 O O . SER A 1 92 ? -23.609 3.167 27.283 1.00 92.44 92 SER A O 1
ATOM 728 N N . LEU A 1 93 ? -25.608 3.190 28.305 1.00 94.25 93 LEU A N 1
ATOM 729 C CA . LEU A 1 93 ? -26.055 1.918 27.730 1.00 94.25 93 LEU A CA 1
ATOM 730 C C . LEU A 1 93 ? -26.179 1.988 26.204 1.00 94.25 93 LEU A C 1
ATOM 732 O O . LEU A 1 93 ? -25.797 1.043 25.522 1.00 94.25 93 LEU A O 1
ATOM 736 N N . GLY A 1 94 ? -26.660 3.108 25.662 1.00 94.38 94 GLY A N 1
ATOM 737 C CA . GLY A 1 94 ? -26.717 3.347 24.222 1.00 94.38 94 GLY A CA 1
ATOM 738 C C . GLY A 1 94 ? -25.338 3.296 23.562 1.00 94.38 94 GLY A C 1
ATOM 739 O O . GLY A 1 94 ? -25.203 2.705 22.496 1.00 94.38 94 GLY A O 1
ATOM 740 N N . GLY A 1 95 ? -24.306 3.835 24.219 1.00 91.75 95 GLY A N 1
ATOM 741 C CA . GLY A 1 95 ? -22.918 3.740 23.758 1.00 91.75 95 GLY A CA 1
ATOM 742 C C . GLY A 1 95 ? -22.412 2.298 23.693 1.00 91.75 95 GLY A C 1
ATOM 743 O O . GLY A 1 95 ? -21.851 1.887 22.680 1.00 91.75 95 GLY A O 1
ATOM 744 N N . VAL A 1 96 ? -22.684 1.496 24.727 1.00 92.88 96 VAL A N 1
ATOM 745 C CA . VAL A 1 96 ? -22.324 0.065 24.738 1.00 92.88 96 VAL A CA 1
ATOM 746 C C . VAL A 1 96 ? -23.072 -0.706 23.648 1.00 92.88 96 VAL A C 1
ATOM 748 O O . VAL A 1 96 ? -22.468 -1.507 22.939 1.00 92.88 96 VAL A O 1
ATOM 751 N N . VAL A 1 97 ? -24.370 -0.445 23.472 1.00 95.25 97 VAL A N 1
ATOM 752 C CA . VAL A 1 97 ? -25.171 -1.064 22.404 1.00 95.25 97 VAL A CA 1
ATOM 753 C C . VAL A 1 97 ? -24.623 -0.690 21.029 1.00 95.25 97 VAL A C 1
ATOM 755 O O . VAL A 1 97 ? -24.504 -1.558 20.172 1.00 95.25 97 VAL A O 1
ATOM 758 N N . LEU A 1 98 ? -24.228 0.566 20.822 1.00 93.38 98 LEU A N 1
ATOM 759 C CA . LEU A 1 98 ? -23.636 1.017 19.566 1.00 93.38 98 LEU A CA 1
ATOM 760 C C . LEU A 1 98 ? -22.299 0.316 19.280 1.00 93.38 98 LEU A C 1
ATOM 762 O O . LEU A 1 98 ? -22.082 -0.123 18.154 1.00 93.38 98 LEU A O 1
ATOM 766 N N . LEU A 1 99 ? -21.443 0.135 20.292 1.00 91.00 99 LEU A N 1
ATOM 767 C CA . LEU A 1 99 ? -20.204 -0.644 20.156 1.00 91.00 99 LEU A CA 1
ATOM 768 C C . LEU A 1 99 ? -20.488 -2.107 19.776 1.00 91.00 99 LEU A C 1
ATOM 770 O O . LEU A 1 99 ? -19.841 -2.644 18.876 1.00 91.00 99 LEU A O 1
ATOM 774 N N . LEU A 1 100 ? -21.490 -2.733 20.402 1.00 90.88 100 LEU A N 1
ATOM 775 C CA . LEU A 1 100 ? -21.919 -4.095 20.063 1.00 90.88 100 LEU A CA 1
ATOM 776 C C . LEU A 1 100 ? -22.484 -4.187 18.640 1.00 90.88 100 LEU A C 1
ATOM 778 O O . LEU A 1 100 ? -22.197 -5.149 17.931 1.00 90.88 100 LEU A O 1
ATOM 782 N N . CYS A 1 101 ? -23.251 -3.190 18.195 1.00 92.31 101 CYS A N 1
ATOM 783 C CA . CYS A 1 101 ? -23.754 -3.127 16.824 1.00 92.31 101 CYS A CA 1
ATOM 784 C C . CYS A 1 101 ? -22.616 -3.004 15.806 1.00 92.31 101 CYS A C 1
ATOM 786 O O . CYS A 1 101 ? -22.654 -3.683 14.784 1.00 92.31 101 CYS A O 1
ATOM 788 N N . THR A 1 102 ? -21.593 -2.193 16.088 1.00 89.38 102 THR A N 1
ATOM 789 C CA . THR A 1 102 ? -20.401 -2.099 15.234 1.00 89.38 102 THR A CA 1
ATOM 790 C C . THR A 1 102 ? -19.723 -3.460 15.094 1.00 89.38 102 THR A C 1
ATOM 792 O O . THR A 1 102 ? -19.449 -3.891 13.976 1.00 89.38 102 THR A O 1
ATOM 795 N N . TRP A 1 103 ? -19.505 -4.174 16.204 1.00 86.44 103 TRP A N 1
ATOM 796 C CA . TRP A 1 103 ? -18.940 -5.526 16.169 1.00 86.44 103 TRP A CA 1
ATOM 797 C C . TRP A 1 103 ? -19.816 -6.504 15.372 1.00 86.44 103 TRP A C 1
ATOM 799 O O . TRP A 1 103 ? -19.308 -7.244 14.533 1.00 86.44 103 TRP A O 1
ATOM 809 N N . LEU A 1 104 ? -21.138 -6.457 15.561 1.00 88.88 104 LEU A N 1
ATOM 810 C CA . LEU A 1 104 ? -22.084 -7.314 14.846 1.00 88.88 104 LEU A CA 1
ATOM 811 C C . LEU A 1 104 ? -22.046 -7.083 13.328 1.00 88.88 104 LEU A C 1
ATOM 813 O O . LEU A 1 104 ? -22.055 -8.049 12.566 1.00 88.88 104 LEU A O 1
ATOM 817 N N . ILE A 1 105 ? -22.000 -5.822 12.888 1.00 88.12 105 ILE A N 1
ATOM 818 C CA . ILE A 1 105 ? -21.922 -5.469 11.464 1.00 88.12 105 ILE A CA 1
ATOM 819 C C . ILE A 1 105 ? -20.623 -6.007 10.862 1.00 88.12 105 ILE A C 1
ATOM 821 O O . ILE A 1 105 ? -20.671 -6.675 9.830 1.00 88.12 105 ILE A O 1
ATOM 825 N N . LEU A 1 106 ? -19.482 -5.771 11.519 1.00 83.50 106 LEU A N 1
ATOM 826 C CA . LEU A 1 106 ? -18.185 -6.260 11.043 1.00 83.50 106 LEU A CA 1
ATOM 827 C C . LEU A 1 106 ? -18.168 -7.789 10.952 1.00 83.50 106 LEU A C 1
ATOM 829 O O . LEU A 1 106 ? -17.842 -8.324 9.896 1.00 83.50 106 LEU A O 1
ATOM 833 N N . ASN A 1 107 ? -18.615 -8.480 12.003 1.00 85.25 107 ASN A N 1
ATOM 834 C CA . ASN A 1 107 ? -18.679 -9.940 12.036 1.00 85.25 107 ASN A CA 1
ATOM 835 C C . ASN A 1 107 ? -19.640 -10.527 10.982 1.00 85.25 107 ASN A C 1
ATOM 837 O O . ASN A 1 107 ? -19.435 -11.641 10.509 1.00 85.25 107 ASN A O 1
ATOM 841 N N . THR A 1 108 ? -20.688 -9.789 10.603 1.00 88.44 108 THR A N 1
ATOM 842 C CA . THR A 1 108 ? -21.643 -10.222 9.568 1.00 88.44 108 THR A CA 1
ATOM 843 C C . THR A 1 108 ? -21.070 -10.073 8.160 1.00 88.44 108 THR A C 1
ATOM 845 O O . THR A 1 108 ? -21.332 -10.916 7.307 1.00 88.44 108 THR A O 1
ATOM 848 N N . ILE A 1 109 ? -20.309 -9.005 7.901 1.00 86.00 109 ILE A N 1
ATOM 849 C CA . ILE A 1 109 ? -19.678 -8.783 6.593 1.00 86.00 109 ILE A CA 1
ATOM 850 C C . ILE A 1 109 ? -18.516 -9.757 6.402 1.00 86.00 109 ILE A C 1
ATOM 852 O O . ILE A 1 109 ? -18.425 -10.406 5.363 1.00 86.00 109 ILE A O 1
ATOM 856 N N . ASN A 1 110 ? -17.631 -9.855 7.395 1.00 77.00 110 ASN A N 1
ATOM 857 C CA . ASN A 1 110 ? -16.536 -10.809 7.388 1.00 77.00 110 ASN A CA 1
ATOM 858 C C . ASN A 1 110 ? -16.104 -11.125 8.834 1.00 77.00 110 ASN A C 1
ATOM 860 O O . ASN A 1 110 ? -15.536 -10.254 9.502 1.00 77.00 110 ASN A O 1
ATOM 864 N N . PRO A 1 111 ? -16.320 -12.362 9.320 1.00 74.94 111 PRO A N 1
ATOM 865 C CA . PRO A 1 111 ? -15.944 -12.739 10.679 1.00 74.94 111 PRO A CA 1
ATOM 866 C C . PRO A 1 111 ? -14.432 -12.650 10.915 1.00 74.94 111 PRO A C 1
ATOM 868 O O . PRO A 1 111 ? -14.003 -12.435 12.049 1.00 74.94 111 PRO A O 1
ATOM 871 N N . ASP A 1 112 ? -13.614 -12.742 9.868 1.00 69.38 112 ASP A N 1
ATOM 872 C CA . ASP A 1 112 ? -12.156 -12.721 9.980 1.00 69.38 112 ASP A CA 1
ATOM 873 C C . ASP A 1 112 ? -11.626 -11.323 10.345 1.00 69.38 112 ASP A C 1
ATOM 875 O O . ASP A 1 112 ? -10.605 -11.209 11.018 1.00 69.38 112 ASP A O 1
ATOM 879 N N . LEU A 1 113 ? -12.395 -10.260 10.067 1.00 67.19 113 LEU A N 1
ATOM 880 C CA . LEU A 1 113 ? -12.103 -8.897 10.542 1.00 67.19 113 LEU A CA 1
ATOM 881 C C . LEU A 1 113 ? -12.264 -8.737 12.059 1.00 67.19 113 LEU A C 1
ATOM 883 O O . LEU A 1 113 ? -11.830 -7.735 12.619 1.00 67.19 113 LEU A O 1
ATOM 887 N N . THR A 1 114 ? -12.914 -9.695 12.722 1.00 69.44 114 THR A N 1
ATOM 888 C CA . THR A 1 114 ? -13.098 -9.689 14.181 1.00 69.44 114 THR A CA 1
ATOM 889 C C . THR A 1 114 ? -12.266 -10.738 14.902 1.00 69.44 114 THR A C 1
ATOM 891 O O . THR A 1 114 ? -12.095 -10.633 16.114 1.00 69.44 114 THR A O 1
ATOM 894 N N . LYS A 1 115 ? -11.741 -11.735 14.180 1.00 69.56 115 LYS A N 1
ATOM 895 C CA . LYS A 1 115 ? -10.851 -12.751 14.755 1.00 69.56 115 LYS A CA 1
ATOM 896 C C . LYS A 1 115 ? -9.434 -12.233 14.957 1.00 69.56 115 LYS A C 1
ATOM 898 O O . LYS A 1 115 ? -8.739 -12.802 15.788 1.00 69.56 115 LYS A O 1
ATOM 903 N N . LEU A 1 116 ? -9.054 -11.161 14.247 1.00 61.41 116 LEU A N 1
ATOM 904 C CA . LEU A 1 116 ? -7.767 -10.461 14.374 1.00 61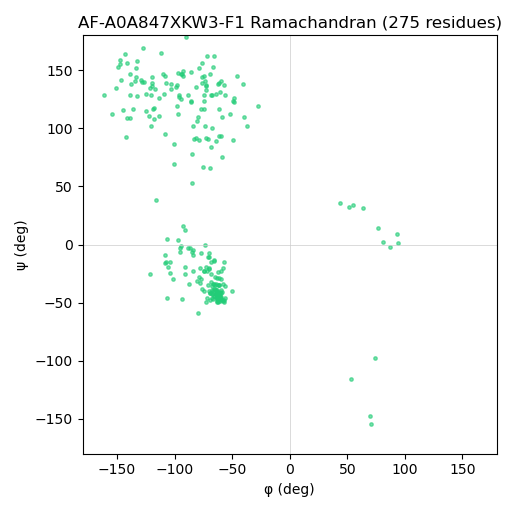.41 116 LEU A CA 1
ATOM 905 C C . LEU A 1 116 ? -6.592 -11.446 14.476 1.00 61.41 116 LEU A C 1
ATOM 907 O O . LEU A 1 116 ? -5.636 -11.233 15.216 1.00 61.41 116 LEU A O 1
ATOM 911 N N . GLU A 1 117 ? -6.697 -12.567 13.757 1.00 64.06 117 GLU A N 1
ATOM 912 C CA . GLU A 1 117 ? -5.608 -13.521 13.672 1.00 64.06 117 GLU A CA 1
ATOM 913 C C . GLU A 1 117 ? -4.551 -12.902 12.758 1.00 64.06 117 GLU A C 1
ATOM 915 O O . GLU A 1 117 ? -4.888 -12.475 11.647 1.00 64.06 117 GLU A O 1
ATOM 920 N N . PRO A 1 118 ? -3.281 -12.838 13.192 1.00 55.22 118 PRO A N 1
ATOM 921 C CA . PRO A 1 118 ? -2.210 -12.500 12.274 1.00 55.22 118 PRO A CA 1
ATOM 922 C C . PRO A 1 118 ? -2.249 -13.516 11.131 1.00 55.22 118 PRO A C 1
ATOM 924 O O . PRO A 1 118 ? -2.435 -14.710 11.377 1.00 55.22 118 PRO A O 1
ATOM 927 N N . LEU A 1 119 ? -2.083 -13.064 9.886 1.00 52.91 119 LEU A N 1
ATOM 928 C CA . LEU A 1 119 ? -1.904 -13.964 8.750 1.00 52.91 119 LEU A CA 1
ATOM 929 C C . LEU A 1 119 ? -0.596 -14.735 8.961 1.00 52.91 119 LEU A C 1
ATOM 931 O O . LEU A 1 119 ? 0.487 -14.300 8.576 1.00 52.91 119 LEU A O 1
ATOM 935 N N . GLN A 1 120 ? -0.682 -15.880 9.634 1.00 47.53 120 GLN A N 1
ATOM 936 C CA . GLN A 1 120 ? 0.465 -16.737 9.869 1.00 47.53 120 GLN A CA 1
ATOM 937 C C . GLN A 1 120 ? 0.729 -17.525 8.590 1.00 47.53 120 GLN A C 1
ATOM 939 O O . GLN A 1 120 ? 0.238 -18.636 8.403 1.00 47.53 120 GLN A O 1
ATOM 944 N N . PHE A 1 121 ? 1.550 -16.964 7.706 1.00 48.34 121 PHE A N 1
ATOM 945 C CA . PHE A 1 121 ? 2.302 -17.769 6.750 1.00 48.34 121 PHE A CA 1
ATOM 946 C C . PHE A 1 121 ? 3.453 -18.447 7.498 1.00 48.34 121 PHE A C 1
ATOM 948 O O . PHE A 1 121 ? 4.622 -18.121 7.312 1.00 48.34 121 PHE A O 1
ATOM 955 N N . THR A 1 122 ? 3.134 -19.370 8.402 1.00 45.91 122 THR A N 1
ATOM 956 C CA . THR A 1 122 ? 4.108 -20.334 8.905 1.00 45.91 122 THR A CA 1
ATOM 957 C C . THR A 1 122 ? 4.136 -21.463 7.886 1.00 45.91 122 THR A C 1
ATOM 959 O O . THR A 1 122 ? 3.207 -22.270 7.873 1.00 45.91 122 THR A O 1
ATOM 962 N N . PRO A 1 123 ? 5.144 -21.548 6.997 1.00 51.06 123 PRO A N 1
ATOM 963 C CA . PRO A 1 123 ? 5.298 -22.746 6.194 1.00 51.06 123 PRO A CA 1
ATOM 964 C C . PRO A 1 123 ? 5.484 -23.913 7.164 1.00 51.06 123 PRO A C 1
ATOM 966 O O . PRO A 1 123 ? 6.496 -24.002 7.865 1.00 51.06 123 PRO A O 1
ATOM 969 N N . THR A 1 124 ? 4.482 -24.785 7.256 1.00 56.62 124 THR A N 1
ATOM 970 C CA . THR A 1 124 ? 4.590 -26.028 8.008 1.00 56.62 124 THR A CA 1
ATOM 971 C C . THR A 1 124 ? 5.790 -26.782 7.435 1.00 56.62 124 THR A C 1
ATOM 973 O O . THR A 1 124 ? 5.844 -26.977 6.219 1.00 56.62 124 THR A O 1
ATOM 976 N N . PRO A 1 125 ? 6.754 -27.251 8.250 1.00 58.69 125 PRO A N 1
ATOM 977 C CA . PRO A 1 125 ? 7.930 -27.958 7.735 1.00 58.69 125 PRO A CA 1
ATOM 978 C C . PRO A 1 125 ? 7.602 -29.207 6.893 1.00 58.69 125 PRO A C 1
ATOM 980 O O . PRO A 1 125 ? 8.470 -29.702 6.183 1.00 58.69 125 PRO A O 1
ATOM 983 N N . GLY A 1 126 ? 6.361 -29.709 6.963 1.00 56.34 126 GLY A N 1
ATOM 984 C CA . GLY A 1 126 ? 5.848 -30.811 6.143 1.00 56.34 126 GLY A CA 1
ATOM 985 C C . GLY A 1 126 ? 5.318 -30.412 4.759 1.00 56.34 126 GLY A C 1
ATOM 986 O O . GLY A 1 126 ? 5.338 -31.248 3.864 1.00 56.34 126 GLY A O 1
ATOM 987 N N . ASP A 1 127 ? 4.928 -29.153 4.543 1.00 48.91 127 ASP A N 1
ATOM 988 C CA . ASP A 1 127 ? 4.451 -28.670 3.235 1.00 48.91 127 ASP A CA 1
ATOM 989 C C . ASP A 1 127 ? 5.617 -28.266 2.308 1.00 48.91 127 ASP A C 1
ATOM 991 O O . ASP A 1 127 ? 5.436 -28.038 1.116 1.00 48.91 127 ASP A O 1
ATOM 995 N N . LEU A 1 128 ? 6.848 -28.222 2.832 1.00 52.88 128 LEU A N 1
ATOM 996 C CA . LEU A 1 128 ? 8.067 -27.898 2.079 1.00 52.88 128 LEU A CA 1
ATOM 997 C C . LEU A 1 128 ? 8.678 -29.100 1.334 1.00 52.88 128 LEU A C 1
ATOM 999 O O . LEU A 1 128 ? 9.672 -28.929 0.631 1.00 52.88 128 LEU A O 1
ATOM 1003 N N . ALA A 1 129 ? 8.131 -30.311 1.496 1.00 53.25 129 ALA A N 1
ATOM 1004 C CA . ALA A 1 129 ? 8.650 -31.510 0.829 1.00 53.25 129 ALA A CA 1
ATOM 1005 C C . ALA A 1 129 ? 8.057 -31.727 -0.574 1.00 53.25 129 ALA A C 1
ATOM 1007 O O . ALA A 1 129 ? 8.780 -32.166 -1.465 1.00 53.25 129 ALA A O 1
ATOM 1008 N N . ASP A 1 130 ? 6.788 -31.362 -0.788 1.00 50.81 130 ASP A N 1
ATOM 1009 C CA . ASP A 1 130 ? 6.101 -31.553 -2.077 1.00 50.81 130 ASP A CA 1
ATOM 1010 C C . ASP A 1 130 ? 5.870 -30.252 -2.849 1.00 50.81 130 ASP A C 1
ATOM 1012 O O . ASP A 1 130 ? 5.530 -30.284 -4.034 1.00 50.81 130 ASP A O 1
ATOM 1016 N N . ILE A 1 131 ? 6.121 -29.098 -2.227 1.00 47.28 131 ILE A N 1
ATOM 1017 C CA . ILE A 1 131 ? 6.240 -27.848 -2.961 1.00 47.28 131 ILE A CA 1
ATOM 1018 C C . ILE A 1 131 ? 7.731 -27.562 -3.117 1.00 47.28 131 ILE A C 1
ATOM 1020 O O . ILE A 1 131 ? 8.341 -26.791 -2.377 1.00 47.28 131 ILE A O 1
ATOM 1024 N N . GLU A 1 132 ? 8.314 -28.126 -4.177 1.00 43.09 132 GLU A N 1
ATOM 1025 C CA . GLU A 1 132 ? 9.309 -27.387 -4.945 1.00 43.09 132 GLU A CA 1
ATOM 1026 C C . GLU A 1 132 ? 8.601 -26.117 -5.446 1.00 43.09 132 GLU A C 1
ATOM 1028 O O . GLU A 1 132 ? 8.241 -25.997 -6.619 1.00 43.09 132 GLU A O 1
ATOM 1033 N N . ILE A 1 133 ? 8.382 -25.140 -4.553 1.00 44.41 133 ILE A N 1
ATOM 1034 C CA . ILE A 1 133 ? 8.210 -23.763 -4.972 1.00 44.41 133 ILE A CA 1
ATOM 1035 C C . ILE A 1 133 ? 9.606 -23.392 -5.474 1.00 44.41 133 ILE A C 1
ATOM 1037 O O . ILE A 1 133 ? 10.395 -22.711 -4.827 1.00 44.41 133 ILE A O 1
ATOM 1041 N N . LYS A 1 134 ? 9.871 -23.745 -6.737 1.00 47.50 134 LYS A N 1
ATOM 1042 C CA . LYS A 1 134 ? 10.147 -22.662 -7.664 1.00 47.50 134 LYS A CA 1
ATOM 1043 C C . LYS A 1 134 ? 9.016 -21.686 -7.431 1.00 47.50 134 LYS A C 1
ATOM 1045 O O . LYS A 1 134 ? 7.973 -21.829 -8.051 1.00 47.50 134 LYS A O 1
ATOM 1050 N N . ILE A 1 135 ? 9.192 -20.738 -6.515 1.00 42.34 135 ILE A N 1
ATOM 1051 C CA . ILE A 1 135 ? 8.487 -19.480 -6.640 1.00 42.34 135 ILE A CA 1
ATOM 1052 C C . ILE A 1 135 ? 8.873 -19.112 -8.076 1.00 42.34 135 ILE A C 1
ATOM 1054 O O . ILE A 1 135 ? 10.066 -18.892 -8.328 1.00 42.34 135 ILE A O 1
ATOM 1058 N N . PRO A 1 136 ? 7.970 -19.087 -9.075 1.00 44.81 136 PRO A N 1
ATOM 1059 C CA . PRO A 1 136 ? 8.147 -17.991 -9.973 1.00 44.81 136 PRO A CA 1
ATOM 1060 C C . PRO A 1 136 ? 7.934 -16.813 -9.018 1.00 44.81 136 PRO A C 1
ATOM 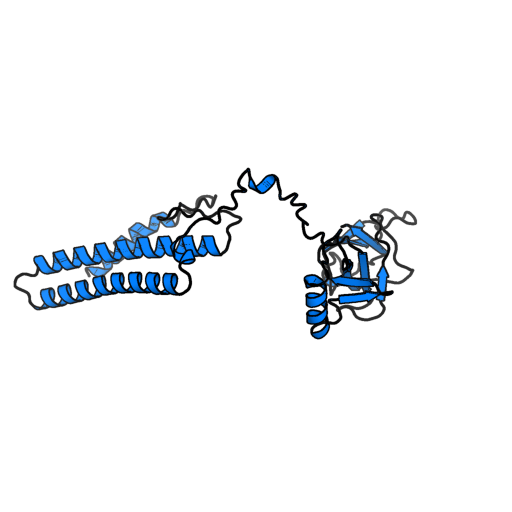1062 O O . PRO A 1 136 ? 6.815 -16.369 -8.798 1.00 44.81 136 PRO A O 1
ATOM 1065 N N . THR A 1 137 ? 9.025 -16.280 -8.436 1.00 40.78 137 THR A N 1
ATOM 1066 C CA . THR A 1 137 ? 9.241 -14.844 -8.582 1.00 40.78 137 THR A CA 1
ATOM 1067 C C . THR A 1 137 ? 8.766 -14.645 -9.993 1.00 40.78 137 THR A C 1
ATOM 1069 O O . THR A 1 137 ? 9.420 -15.253 -10.851 1.00 40.78 137 THR A O 1
ATOM 1072 N N . VAL A 1 138 ? 7.538 -14.122 -10.199 1.00 45.12 138 VAL A N 1
ATOM 1073 C CA . VAL A 1 138 ? 6.965 -13.957 -11.541 1.00 45.12 138 VAL A CA 1
ATOM 1074 C C . VAL A 1 138 ? 8.168 -13.512 -12.309 1.00 45.12 138 VAL A C 1
ATOM 1076 O O . VAL A 1 138 ? 8.773 -12.521 -11.883 1.00 45.12 138 VAL A O 1
ATOM 1079 N N . ILE A 1 139 ? 8.688 -14.374 -13.198 1.00 51.41 139 ILE A N 1
ATOM 1080 C CA . ILE A 1 139 ? 9.947 -14.053 -13.844 1.00 51.41 139 ILE A CA 1
ATOM 1081 C C . ILE A 1 139 ? 9.423 -12.952 -14.720 1.00 51.41 139 ILE A C 1
ATOM 1083 O O . ILE A 1 139 ? 8.817 -13.235 -15.752 1.00 51.41 139 ILE A O 1
ATOM 1087 N N . LYS A 1 140 ? 9.470 -11.722 -14.193 1.00 54.59 140 LYS A N 1
ATOM 1088 C CA . LYS A 1 140 ? 9.215 -10.495 -14.892 1.00 54.59 140 LYS A CA 1
ATOM 1089 C C . LYS A 1 140 ? 10.288 -10.626 -15.933 1.00 54.59 140 LYS A C 1
ATOM 1091 O O . LYS A 1 140 ? 11.470 -10.499 -15.625 1.00 54.59 140 LYS A O 1
ATOM 1096 N N . GLY A 1 141 ? 9.854 -11.186 -17.059 1.00 57.16 141 GLY A N 1
ATOM 1097 C CA . GLY A 1 141 ? 10.670 -11.600 -18.167 1.00 57.16 141 GLY A CA 1
ATOM 1098 C C . GLY A 1 141 ? 11.724 -10.544 -18.362 1.00 57.16 141 GLY A C 1
ATOM 1099 O O . GLY A 1 141 ? 11.448 -9.349 -18.210 1.00 57.16 141 GLY A O 1
ATOM 1100 N N . GLU A 1 142 ? 12.935 -11.021 -18.609 1.00 68.00 142 GLU A N 1
ATOM 1101 C CA . GLU A 1 142 ? 14.068 -10.153 -18.851 1.00 68.00 142 GLU A CA 1
ATOM 1102 C C . GLU A 1 142 ? 13.658 -9.060 -19.834 1.00 68.00 142 GLU A C 1
ATOM 1104 O O . GLU A 1 142 ? 12.829 -9.272 -20.733 1.00 68.00 142 GLU A O 1
ATOM 1109 N N . CYS A 1 143 ? 14.218 -7.875 -19.619 1.00 75.88 143 CYS A N 1
ATOM 1110 C CA . CYS A 1 143 ? 14.033 -6.780 -20.540 1.00 75.88 143 CYS A CA 1
ATOM 1111 C C . CYS A 1 143 ? 14.307 -7.281 -21.961 1.00 75.88 143 CYS A C 1
ATOM 1113 O O . CYS A 1 143 ? 15.381 -7.826 -22.222 1.00 75.88 143 CYS A O 1
ATOM 1115 N N . ALA A 1 144 ? 13.332 -7.144 -22.857 1.00 80.44 144 ALA A N 1
ATOM 1116 C CA . ALA A 1 144 ? 13.401 -7.784 -24.169 1.00 80.44 144 ALA A CA 1
ATOM 1117 C C . ALA A 1 144 ? 13.314 -6.786 -25.322 1.00 80.44 144 ALA A C 1
ATOM 1119 O O . ALA A 1 144 ? 13.791 -7.074 -26.416 1.00 80.44 144 ALA A O 1
ATOM 1120 N N . LEU A 1 145 ? 12.698 -5.623 -25.099 1.00 85.75 145 LEU A N 1
ATOM 1121 C CA . LEU A 1 145 ? 12.532 -4.609 -26.130 1.00 85.75 145 LEU A CA 1
ATOM 1122 C C . LEU A 1 145 ? 12.476 -3.213 -25.509 1.00 85.75 145 LEU A C 1
ATOM 1124 O O . LEU A 1 145 ? 11.719 -2.984 -24.573 1.00 85.75 145 LEU A O 1
ATOM 1128 N N . VAL A 1 146 ? 13.203 -2.257 -26.083 1.00 89.06 146 VAL A N 1
ATOM 1129 C CA . VAL A 1 146 ? 13.044 -0.828 -25.778 1.00 89.06 146 VAL A CA 1
ATOM 1130 C C . VAL A 1 146 ? 12.703 -0.077 -27.057 1.00 89.06 146 VAL A C 1
ATOM 1132 O O . VAL A 1 146 ? 13.306 -0.309 -28.105 1.00 89.06 146 VAL A O 1
ATOM 1135 N N . VAL A 1 147 ? 11.719 0.815 -26.984 1.00 90.31 147 VAL A N 1
ATOM 1136 C CA . VAL A 1 147 ? 11.309 1.675 -28.095 1.00 90.31 147 VAL A CA 1
ATOM 1137 C C . VAL A 1 147 ? 11.529 3.124 -27.696 1.00 90.31 147 VAL A C 1
ATOM 1139 O O . VAL A 1 147 ? 10.915 3.609 -26.750 1.00 90.31 147 VAL A O 1
ATOM 1142 N N . PHE A 1 148 ? 12.399 3.802 -28.432 1.00 91.50 148 PHE A N 1
ATOM 1143 C CA . PHE A 1 148 ? 12.654 5.228 -28.300 1.00 91.50 148 PHE A CA 1
ATOM 1144 C C . PHE A 1 148 ? 11.854 6.009 -29.339 1.00 91.50 148 PHE A C 1
ATOM 1146 O O . PHE A 1 148 ? 11.666 5.531 -30.459 1.00 91.50 148 PHE A O 1
ATOM 1153 N N . TYR A 1 149 ? 11.437 7.216 -28.981 1.00 91.19 149 TYR A N 1
ATOM 1154 C CA . TYR A 1 149 ? 10.608 8.099 -29.794 1.00 91.19 149 TYR A CA 1
ATOM 1155 C C . TYR A 1 149 ? 11.267 9.475 -29.922 1.00 91.19 149 TYR A C 1
ATOM 1157 O O . TYR A 1 149 ? 11.846 9.988 -28.962 1.00 91.19 149 TYR A O 1
ATOM 1165 N N . GLU A 1 150 ? 11.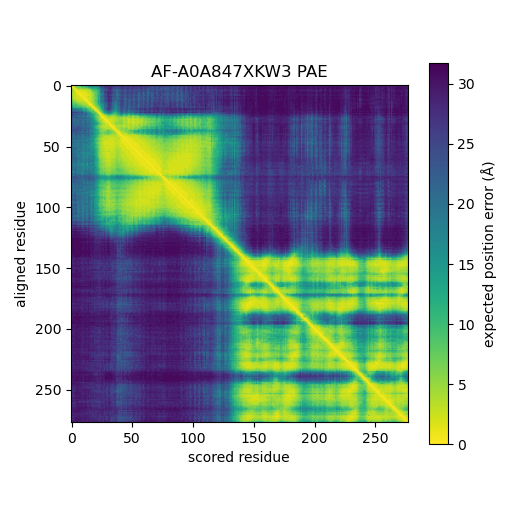187 10.060 -31.115 1.00 90.69 150 GLU A N 1
ATOM 1166 C CA . GLU A 1 150 ? 11.758 11.379 -31.436 1.00 90.69 150 GLU A CA 1
ATOM 1167 C C . GLU A 1 150 ? 10.948 12.544 -30.834 1.00 90.69 150 GLU A C 1
ATOM 1169 O O . GLU A 1 150 ? 11.478 13.635 -30.622 1.00 90.69 150 GLU A O 1
ATOM 1174 N N . GLU A 1 151 ? 9.669 12.320 -30.525 1.00 88.94 151 GLU A N 1
ATOM 1175 C CA . GLU A 1 151 ? 8.786 13.309 -29.901 1.00 88.94 151 GLU A CA 1
ATOM 1176 C C . GLU A 1 151 ? 8.407 12.917 -28.463 1.00 88.94 151 GLU A C 1
ATOM 1178 O O . GLU A 1 151 ? 8.600 11.781 -28.017 1.00 88.94 151 GLU A O 1
ATOM 1183 N N . GLU A 1 152 ? 7.883 13.886 -27.715 1.00 88.56 152 GLU A N 1
ATOM 1184 C CA . GLU A 1 152 ? 7.270 13.664 -26.400 1.00 88.56 152 GLU A CA 1
ATOM 1185 C C . GLU A 1 152 ? 5.991 12.826 -26.539 1.00 88.56 152 GLU A C 1
ATOM 1187 O O . GLU A 1 152 ? 5.416 12.714 -27.626 1.00 88.56 152 GLU A O 1
ATOM 1192 N N . ASN A 1 153 ? 5.523 12.244 -25.433 1.00 87.56 153 ASN A N 1
ATOM 1193 C CA . ASN A 1 153 ? 4.282 11.461 -25.392 1.00 87.56 153 ASN A CA 1
ATOM 1194 C C . ASN A 1 153 ? 4.238 10.311 -26.420 1.00 87.56 153 ASN A C 1
ATOM 1196 O O . ASN A 1 153 ? 3.172 9.967 -26.936 1.00 87.56 153 ASN A O 1
ATOM 1200 N N . PHE A 1 154 ? 5.391 9.698 -26.707 1.00 87.56 154 PHE A N 1
ATOM 1201 C CA . PHE A 1 154 ? 5.530 8.550 -27.610 1.00 87.56 154 PHE A CA 1
ATOM 1202 C C . PHE A 1 154 ? 5.154 8.844 -29.078 1.00 87.56 154 PHE A C 1
ATOM 1204 O O . PHE A 1 154 ? 4.658 7.965 -29.790 1.00 87.56 154 PHE A O 1
ATOM 1211 N N . GLY A 1 155 ? 5.372 10.084 -29.533 1.00 84.25 155 GLY A N 1
ATOM 1212 C CA . GLY A 1 155 ? 5.132 10.529 -30.910 1.00 84.25 155 GLY A CA 1
ATOM 1213 C C . GLY A 1 155 ? 6.330 10.376 -31.863 1.00 84.25 155 GLY A C 1
ATOM 1214 O O . GLY A 1 155 ? 7.428 9.972 -31.479 1.00 84.25 155 GLY A O 1
ATOM 1215 N N . GLY A 1 156 ? 6.131 10.753 -33.126 1.00 87.06 156 GLY A N 1
ATOM 1216 C CA . GLY A 1 156 ? 7.207 10.860 -34.118 1.00 87.06 156 GLY A CA 1
ATOM 1217 C C . GLY A 1 156 ? 7.815 9.536 -34.605 1.00 87.06 156 GLY A C 1
ATOM 1218 O O . GLY A 1 156 ? 7.167 8.484 -34.643 1.00 87.06 156 GLY A O 1
ATOM 1219 N N . GLN A 1 157 ? 9.076 9.600 -35.049 1.00 87.25 157 GLN A N 1
ATOM 1220 C CA . GLN A 1 157 ? 9.819 8.427 -35.513 1.00 87.25 157 GLN A CA 1
ATOM 1221 C C . GLN A 1 157 ? 10.243 7.546 -34.336 1.00 87.25 157 GLN A C 1
ATOM 1223 O O . GLN A 1 157 ? 10.666 8.040 -33.291 1.00 87.25 157 GLN A O 1
ATOM 1228 N N . LYS A 1 158 ? 10.165 6.223 -34.531 1.00 88.44 158 LYS A N 1
ATOM 1229 C CA . LYS A 1 158 ? 10.520 5.225 -33.516 1.00 88.44 158 LYS A CA 1
ATOM 1230 C C . LYS A 1 158 ? 11.827 4.509 -33.837 1.00 88.44 158 LYS A C 1
ATOM 1232 O O . LYS A 1 158 ? 12.046 4.081 -34.971 1.00 88.44 158 LYS A O 1
ATOM 1237 N N . PHE A 1 159 ? 12.641 4.296 -32.812 1.00 87.25 159 PHE A N 1
ATOM 1238 C CA . PHE A 1 159 ? 13.858 3.495 -32.858 1.00 87.25 159 PHE A CA 1
ATOM 1239 C C . PHE A 1 159 ? 13.725 2.313 -31.892 1.00 87.25 159 PHE A C 1
ATOM 1241 O O . PHE A 1 159 ? 13.562 2.496 -30.688 1.00 87.25 159 PHE A O 1
ATOM 1248 N N . THR A 1 160 ? 13.743 1.092 -32.426 1.00 86.31 160 THR A N 1
ATOM 1249 C CA . THR A 1 160 ? 13.499 -0.139 -31.660 1.00 86.31 160 THR A CA 1
ATOM 1250 C C . THR A 1 160 ? 14.799 -0.877 -31.377 1.00 86.31 160 THR A C 1
ATOM 1252 O O . THR A 1 160 ? 15.584 -1.103 -32.298 1.00 86.31 160 THR A O 1
ATOM 1255 N N . VAL A 1 161 ? 14.981 -1.316 -30.135 1.00 83.75 161 VAL A N 1
ATOM 1256 C CA . VAL A 1 161 ? 16.143 -2.081 -29.675 1.00 83.75 161 VAL A CA 1
ATOM 1257 C C . VAL A 1 161 ? 15.666 -3.406 -29.094 1.00 83.75 161 VAL A C 1
ATOM 1259 O O . VAL A 1 161 ? 15.040 -3.428 -28.039 1.00 83.75 161 VAL A O 1
ATOM 1262 N N . ASP A 1 162 ? 15.957 -4.500 -29.789 1.00 73.88 162 ASP A N 1
ATOM 1263 C CA . ASP A 1 162 ? 15.583 -5.880 -29.449 1.00 73.88 162 ASP A CA 1
ATOM 1264 C C . ASP A 1 162 ? 16.751 -6.705 -28.872 1.00 73.88 162 ASP A C 1
ATOM 1266 O O . ASP A 1 162 ? 16.543 -7.756 -28.270 1.00 73.88 162 ASP A O 1
ATOM 1270 N N . ASN A 1 163 ? 17.992 -6.231 -29.022 1.00 66.56 163 ASN A N 1
ATOM 1271 C CA . ASN A 1 163 ? 19.195 -6.880 -28.500 1.00 66.56 163 ASN A CA 1
ATOM 1272 C C . ASN A 1 163 ? 19.773 -6.082 -27.324 1.00 66.56 163 ASN A C 1
ATOM 1274 O O . ASN A 1 163 ? 20.505 -5.104 -27.499 1.00 66.56 163 ASN A O 1
ATOM 1278 N N . ILE A 1 164 ? 19.404 -6.487 -26.112 1.00 68.88 164 ILE A N 1
ATOM 1279 C CA . ILE A 1 164 ? 19.693 -5.741 -24.888 1.00 68.88 164 ILE A CA 1
ATOM 1280 C C . ILE A 1 164 ? 21.132 -6.003 -24.437 1.00 68.88 164 ILE A C 1
ATOM 1282 O O . ILE A 1 164 ? 21.470 -7.069 -23.924 1.00 68.88 164 ILE A O 1
ATOM 1286 N N . SER A 1 165 ? 21.997 -5.004 -24.622 1.00 64.50 165 SER A N 1
ATOM 1287 C CA . SER A 1 165 ? 23.389 -5.037 -24.172 1.00 64.50 165 SER A CA 1
ATOM 1288 C C . SER A 1 165 ? 23.584 -4.208 -22.905 1.00 64.50 165 SER A C 1
ATOM 1290 O O . SER A 1 165 ? 23.111 -3.079 -22.819 1.00 64.50 165 SER A O 1
ATOM 1292 N N . ARG A 1 166 ? 24.373 -4.727 -21.950 1.00 62.69 166 ARG A N 1
ATOM 1293 C CA . ARG A 1 166 ? 24.814 -3.973 -20.756 1.00 62.69 166 ARG A CA 1
ATOM 1294 C C . ARG A 1 166 ? 25.837 -2.871 -21.070 1.00 62.69 166 ARG A C 1
ATOM 1296 O O . ARG A 1 166 ? 26.192 -2.088 -20.190 1.00 62.69 166 ARG A O 1
ATOM 1303 N N . LYS A 1 167 ? 26.376 -2.841 -22.292 1.00 75.25 167 LYS A N 1
ATOM 1304 C CA . LYS A 1 167 ? 27.332 -1.819 -22.737 1.00 75.25 167 LYS A CA 1
ATOM 1305 C C . LYS A 1 167 ? 26.581 -0.599 -23.264 1.00 75.25 167 LYS A C 1
ATOM 1307 O O . LYS A 1 167 ? 25.514 -0.749 -23.844 1.00 75.25 167 LYS A O 1
ATOM 1312 N N . SER A 1 168 ? 27.160 0.589 -23.102 1.00 74.06 168 SER A N 1
ATOM 1313 C CA . SER A 1 168 ? 26.604 1.802 -23.699 1.00 74.06 168 SER A CA 1
ATOM 1314 C C . SER A 1 168 ? 26.722 1.749 -25.226 1.00 74.06 168 SER A C 1
ATOM 1316 O O . SER A 1 168 ? 27.803 1.486 -25.759 1.00 74.06 168 SER A O 1
ATOM 1318 N N . VAL A 1 169 ? 25.612 1.995 -25.917 1.00 83.25 169 VAL A N 1
ATOM 1319 C CA . VAL A 1 169 ? 25.488 1.974 -27.378 1.00 83.25 169 VAL A CA 1
ATOM 1320 C C . VAL A 1 169 ? 25.121 3.376 -27.852 1.00 83.25 169 VAL A C 1
ATOM 1322 O O . VAL A 1 169 ? 24.240 4.015 -27.280 1.00 83.25 169 VAL A O 1
ATOM 1325 N N . ALA A 1 170 ? 25.804 3.862 -28.889 1.00 81.56 170 ALA A N 1
ATOM 1326 C CA . ALA A 1 170 ? 25.495 5.150 -29.501 1.00 81.56 170 ALA A CA 1
ATOM 1327 C C . ALA A 1 170 ? 24.217 5.069 -30.345 1.00 81.56 170 ALA A C 1
ATOM 1329 O O . ALA A 1 170 ? 23.965 4.058 -31.009 1.00 81.56 170 ALA A O 1
ATOM 1330 N N . PHE A 1 171 ? 23.432 6.145 -30.358 1.00 82.12 171 PHE A N 1
ATOM 1331 C CA . PHE A 1 171 ? 22.310 6.268 -31.285 1.00 82.12 171 PHE A CA 1
ATOM 1332 C C . PHE A 1 171 ? 22.808 6.379 -32.738 1.00 82.12 171 PHE A C 1
ATOM 1334 O O . PHE A 1 171 ? 23.924 6.833 -33.010 1.00 82.12 171 PHE A O 1
ATOM 1341 N N . SER A 1 172 ? 21.980 5.948 -33.698 1.00 73.44 172 SER A N 1
ATOM 1342 C CA . SER A 1 172 ? 22.253 6.211 -35.117 1.00 73.44 172 SER A CA 1
ATOM 1343 C C . SER A 1 172 ? 22.310 7.727 -35.340 1.00 73.44 172 SER A C 1
ATOM 1345 O O . SER A 1 172 ? 21.540 8.462 -34.721 1.00 73.44 172 SER A O 1
ATOM 1347 N N . ARG A 1 173 ? 23.242 8.205 -36.180 1.00 61.38 173 ARG A N 1
ATOM 1348 C CA . ARG A 1 173 ? 23.567 9.642 -36.306 1.00 61.38 173 ARG A CA 1
ATOM 1349 C C . ARG A 1 173 ? 22.290 10.491 -36.456 1.00 61.38 173 ARG A C 1
ATOM 1351 O O . ARG A 1 173 ? 21.517 10.243 -37.377 1.00 61.38 173 ARG A O 1
ATOM 1358 N N . ASN A 1 174 ? 22.146 11.502 -35.592 1.00 66.62 174 ASN A N 1
ATOM 1359 C CA . ASN A 1 174 ? 21.046 12.481 -35.491 1.00 66.62 174 ASN A CA 1
ATOM 1360 C C . ASN A 1 174 ? 19.723 12.014 -34.854 1.00 66.62 174 ASN A C 1
ATOM 1362 O O . ASN A 1 174 ? 18.733 12.728 -34.973 1.00 66.62 174 ASN A O 1
ATOM 1366 N N . PHE A 1 175 ? 19.673 10.873 -34.164 1.00 80.31 175 PHE A N 1
ATOM 1367 C CA . PHE A 1 175 ? 18.487 10.509 -33.383 1.00 80.31 175 PHE A CA 1
ATOM 1368 C C . PHE A 1 175 ? 18.666 10.884 -31.907 1.00 80.31 175 PHE A C 1
ATOM 1370 O O . PHE A 1 175 ? 19.483 10.273 -31.219 1.00 80.31 175 PHE A O 1
ATOM 1377 N N . SER A 1 176 ? 17.887 11.861 -31.434 1.00 83.50 176 SER A N 1
ATOM 1378 C CA . SER A 1 176 ? 17.846 12.282 -30.029 1.00 83.50 176 SER A CA 1
ATOM 1379 C C . SER A 1 176 ? 16.465 11.939 -29.455 1.00 83.50 176 SER A C 1
ATOM 1381 O O . SER A 1 176 ? 15.465 12.505 -29.907 1.00 83.50 176 SER A O 1
ATOM 1383 N N . PRO A 1 177 ? 16.356 10.958 -28.540 1.00 88.56 177 PRO A N 1
ATOM 1384 C CA . PRO A 1 177 ? 15.064 10.524 -28.027 1.00 88.56 177 PRO A CA 1
ATOM 1385 C C . PRO A 1 177 ? 14.455 11.561 -27.078 1.00 88.56 177 PRO A C 1
ATOM 1387 O O . PRO A 1 177 ? 15.133 12.060 -26.183 1.00 88.56 177 PRO A O 1
ATOM 1390 N N . LYS A 1 178 ? 13.150 11.813 -27.215 1.00 90.56 178 LYS A N 1
ATOM 1391 C CA . LYS A 1 178 ? 12.362 12.640 -26.283 1.00 90.56 178 LYS A CA 1
ATOM 1392 C C . LYS A 1 178 ? 11.433 11.836 -25.381 1.00 90.56 178 LYS A C 1
ATOM 1394 O O . LYS A 1 178 ? 11.046 12.328 -24.328 1.00 90.56 178 LYS A O 1
ATOM 1399 N N . SER A 1 179 ? 11.115 10.599 -25.750 1.00 90.88 179 SER A N 1
ATOM 1400 C CA . SER A 1 179 ? 10.405 9.651 -24.886 1.00 90.88 179 SER A CA 1
ATOM 1401 C C . SER A 1 179 ? 10.845 8.212 -25.167 1.00 90.88 179 SER A C 1
ATOM 1403 O O . SER A 1 179 ? 11.413 7.913 -26.224 1.00 90.88 179 SER A O 1
ATOM 1405 N N . PHE A 1 180 ? 10.637 7.300 -24.216 1.00 91.69 180 PHE A N 1
ATOM 1406 C CA . PHE A 1 180 ? 10.933 5.877 -24.405 1.00 91.69 180 PHE A CA 1
ATOM 1407 C C . PHE A 1 180 ? 9.970 4.978 -23.630 1.00 91.69 180 PHE A C 1
ATOM 1409 O O . PHE A 1 180 ? 9.420 5.369 -22.603 1.00 91.69 180 PHE A O 1
ATOM 1416 N N . ILE A 1 181 ? 9.808 3.740 -24.099 1.00 91.06 181 ILE A N 1
ATOM 1417 C CA . ILE A 1 181 ? 9.080 2.682 -23.392 1.00 91.06 181 ILE A CA 1
ATOM 1418 C C . ILE A 1 181 ? 9.915 1.406 -23.420 1.00 91.06 181 ILE A C 1
ATOM 1420 O O . ILE A 1 181 ? 10.309 0.947 -24.496 1.00 91.06 181 ILE A O 1
ATOM 1424 N N . ALA A 1 182 ? 10.143 0.810 -22.255 1.00 89.69 182 ALA A N 1
ATOM 1425 C CA . ALA A 1 182 ? 10.669 -0.538 -22.146 1.00 89.69 182 ALA A CA 1
ATOM 1426 C C . ALA A 1 182 ? 9.560 -1.580 -22.014 1.00 89.69 182 ALA A C 1
ATOM 1428 O O . ALA A 1 182 ? 8.502 -1.361 -21.418 1.00 89.69 182 ALA A O 1
ATOM 1429 N N . TYR A 1 183 ? 9.842 -2.741 -22.588 1.00 86.19 183 TYR A N 1
ATOM 1430 C CA . TYR A 1 183 ? 8.950 -3.873 -22.618 1.00 86.19 183 TYR A CA 1
ATOM 1431 C C . TYR A 1 183 ? 9.672 -5.164 -22.238 1.00 86.19 183 TYR A C 1
ATOM 1433 O O . TYR A 1 183 ? 10.811 -5.450 -22.630 1.00 86.19 183 TYR A O 1
ATOM 1441 N N . ARG A 1 184 ? 8.913 -5.994 -21.538 1.00 83.31 184 ARG A N 1
ATOM 1442 C CA . ARG A 1 184 ? 9.194 -7.388 -21.228 1.00 83.31 184 ARG A CA 1
ATOM 1443 C C . ARG A 1 184 ? 8.560 -8.280 -22.295 1.00 83.31 184 ARG A C 1
ATOM 1445 O O . ARG A 1 184 ? 7.465 -7.996 -22.781 1.00 83.31 184 ARG A O 1
ATOM 1452 N N . GLN A 1 185 ? 9.207 -9.390 -22.642 1.00 79.50 185 GLN A N 1
ATOM 1453 C CA . GLN A 1 185 ? 8.587 -10.406 -23.497 1.00 79.50 185 GLN A CA 1
ATOM 1454 C C . GLN A 1 185 ? 7.510 -11.179 -22.721 1.00 79.50 185 GLN A C 1
ATOM 1456 O O . GLN A 1 185 ? 7.757 -11.657 -21.612 1.00 79.50 185 GLN A O 1
ATOM 1461 N N . VAL A 1 186 ? 6.330 -11.350 -23.319 1.00 73.69 186 VAL A N 1
ATOM 1462 C CA . VAL A 1 186 ? 5.279 -12.218 -22.772 1.00 73.69 186 VAL A CA 1
ATOM 1463 C C . VAL A 1 186 ? 5.686 -13.674 -23.008 1.00 73.69 186 VAL A C 1
ATOM 1465 O O . VAL A 1 186 ? 5.851 -14.120 -24.150 1.00 73.69 186 VAL A O 1
ATOM 1468 N N . LEU A 1 187 ? 5.897 -14.424 -21.924 1.00 66.69 187 LEU A N 1
ATOM 1469 C CA . LEU A 1 187 ? 6.312 -15.823 -21.993 1.00 66.69 187 LEU A CA 1
ATOM 1470 C C . LEU A 1 187 ? 5.107 -16.701 -22.343 1.00 66.69 187 LEU A C 1
ATOM 1472 O O . LEU A 1 187 ? 4.179 -16.822 -21.558 1.00 66.69 187 LEU A O 1
ATOM 1476 N N . LYS A 1 188 ? 5.143 -17.376 -23.497 1.00 57.69 188 LYS A N 1
ATOM 1477 C CA . LYS A 1 188 ? 4.067 -18.297 -23.922 1.00 57.69 188 LYS A CA 1
ATOM 1478 C C . LYS A 1 188 ? 4.039 -19.614 -23.129 1.00 57.69 188 LYS A C 1
ATOM 1480 O O . LYS A 1 188 ? 3.059 -20.343 -23.181 1.00 57.69 188 LYS A O 1
ATOM 1485 N N . LYS A 1 189 ? 5.140 -19.978 -22.457 1.00 47.25 189 LYS A N 1
ATOM 1486 C CA . LYS A 1 189 ? 5.281 -21.251 -21.733 1.00 47.25 189 LYS A CA 1
ATOM 1487 C C . LYS A 1 189 ? 6.427 -21.182 -20.726 1.00 47.25 189 LYS A C 1
ATOM 1489 O O . LYS A 1 189 ? 7.550 -20.860 -21.109 1.00 47.25 189 LYS A O 1
ATOM 1494 N N . TYR A 1 190 ? 6.180 -21.554 -19.471 1.00 46.12 190 TYR A N 1
ATOM 1495 C CA . TYR A 1 190 ? 7.241 -21.776 -18.485 1.00 46.12 190 TYR A CA 1
ATOM 1496 C C . TYR A 1 190 ? 7.208 -23.240 -18.036 1.00 46.12 190 TYR A C 1
ATOM 1498 O O . TYR A 1 190 ? 6.295 -23.683 -17.339 1.00 46.12 190 TYR A O 1
ATOM 1506 N N . LYS A 1 191 ? 8.202 -24.027 -18.471 1.00 53.09 191 LYS A N 1
ATOM 1507 C CA . LYS A 1 191 ? 8.237 -25.493 -18.297 1.00 53.09 191 LYS A CA 1
ATOM 1508 C C . LYS A 1 191 ? 6.948 -26.176 -18.815 1.00 53.09 191 LYS A C 1
ATOM 1510 O O . LYS A 1 191 ? 6.690 -26.144 -20.016 1.00 53.09 191 LYS A O 1
ATOM 1515 N N . ASN A 1 192 ? 6.174 -26.810 -17.927 1.00 45.78 192 ASN A N 1
ATOM 1516 C CA . ASN A 1 192 ? 4.953 -27.575 -18.217 1.00 45.78 192 ASN A CA 1
ATOM 1517 C C . ASN A 1 192 ? 3.672 -26.838 -17.792 1.00 45.78 192 ASN A C 1
ATOM 1519 O O . ASN A 1 192 ? 2.592 -27.412 -17.891 1.00 45.78 192 ASN A O 1
ATOM 1523 N N . LEU A 1 193 ? 3.784 -25.593 -17.316 1.00 48.53 193 LEU A N 1
ATOM 1524 C CA . LEU A 1 193 ? 2.637 -24.745 -17.015 1.00 48.53 193 LEU A CA 1
ATOM 1525 C C . LEU A 1 193 ? 2.333 -23.854 -18.222 1.00 48.53 193 LEU A C 1
ATOM 1527 O O . LEU A 1 193 ? 3.203 -23.125 -18.714 1.00 48.53 193 LEU A O 1
ATOM 1531 N N . ASN A 1 194 ? 1.087 -23.921 -18.687 1.00 47.69 194 ASN A N 1
ATOM 1532 C CA . ASN A 1 194 ? 0.529 -22.942 -19.608 1.00 47.69 194 ASN A CA 1
ATOM 1533 C C . ASN A 1 194 ? 0.276 -21.659 -18.809 1.00 47.69 194 ASN A C 1
ATOM 1535 O O . ASN A 1 194 ? -0.772 -21.502 -18.199 1.00 47.69 194 ASN A O 1
ATOM 1539 N N . ILE A 1 195 ? 1.255 -20.756 -18.787 1.00 52.59 195 ILE A N 1
ATOM 1540 C CA . ILE A 1 195 ? 1.051 -19.369 -18.349 1.00 52.59 195 ILE A CA 1
ATOM 1541 C C . ILE A 1 195 ? 0.537 -18.584 -19.568 1.00 52.59 195 ILE A C 1
ATOM 1543 O O . ILE A 1 195 ? 1.158 -17.627 -20.010 1.00 52.59 195 ILE A O 1
ATOM 1547 N N . GLU A 1 196 ? -0.531 -19.064 -20.210 1.00 51.38 196 GLU A N 1
ATOM 1548 C CA . GLU A 1 196 ? -1.124 -18.381 -21.370 1.00 51.38 196 GLU A CA 1
ATOM 1549 C C . GLU A 1 196 ? -2.282 -17.452 -20.998 1.00 51.38 196 GLU A C 1
ATOM 1551 O O . GLU A 1 196 ? -2.786 -16.759 -21.882 1.00 51.38 196 GLU A O 1
ATOM 1556 N N . ASP A 1 197 ? -2.659 -17.365 -19.721 1.00 55.62 197 ASP A N 1
ATOM 1557 C CA . ASP A 1 197 ? -3.970 -16.812 -19.385 1.00 55.62 197 ASP A CA 1
ATOM 1558 C C . ASP A 1 197 ? -3.902 -15.401 -18.770 1.00 55.62 197 ASP A C 1
ATOM 1560 O O . ASP A 1 197 ? -4.574 -14.509 -19.271 1.00 55.62 197 ASP A O 1
ATOM 1564 N N . GLU A 1 198 ? -3.024 -15.115 -17.800 1.00 59.56 198 GLU A N 1
ATOM 1565 C CA . GLU A 1 198 ? -3.079 -13.831 -17.067 1.00 59.56 198 GLU A CA 1
ATOM 1566 C C . GLU A 1 198 ? -2.455 -12.636 -17.821 1.00 59.56 198 GLU A C 1
ATOM 1568 O O . GLU A 1 198 ? -3.151 -11.671 -18.136 1.00 59.56 198 GLU A O 1
ATOM 1573 N N . ASP A 1 199 ? -1.167 -12.701 -18.191 1.00 62.06 199 ASP A N 1
ATOM 1574 C CA . ASP A 1 199 ? -0.476 -11.603 -18.901 1.00 62.06 199 ASP A CA 1
ATOM 1575 C C . ASP A 1 199 ? -1.125 -11.308 -20.271 1.00 62.06 199 ASP A C 1
ATOM 1577 O O . ASP A 1 199 ? -1.188 -10.161 -20.722 1.00 62.06 199 ASP A O 1
ATOM 1581 N N . ARG A 1 200 ? -1.621 -12.348 -20.955 1.00 65.06 200 ARG A N 1
ATOM 1582 C CA . ARG A 1 200 ? -2.265 -12.226 -22.270 1.00 65.06 200 ARG A CA 1
ATOM 1583 C C . ARG A 1 200 ? -3.665 -11.631 -22.155 1.00 65.06 200 ARG A C 1
ATOM 1585 O O . ARG A 1 200 ? -4.032 -10.801 -22.989 1.00 65.06 200 ARG A O 1
ATOM 1592 N N . GLU A 1 201 ? -4.442 -12.016 -21.144 1.00 66.38 201 GLU A N 1
ATOM 1593 C CA . GLU A 1 201 ? -5.739 -11.397 -20.859 1.00 66.38 201 GLU A CA 1
ATOM 1594 C C . GLU A 1 201 ? -5.568 -9.935 -20.436 1.00 66.38 201 GLU A C 1
ATOM 1596 O O . GLU A 1 201 ? -6.230 -9.060 -20.999 1.00 66.38 201 GLU A O 1
ATOM 1601 N N . GLN A 1 202 ? -4.603 -9.646 -19.558 1.00 68.75 202 GLN A N 1
ATOM 1602 C CA . GLN A 1 202 ? -4.235 -8.286 -19.171 1.00 68.75 202 GLN A CA 1
ATOM 1603 C C . GLN A 1 202 ? -3.863 -7.446 -20.397 1.00 68.75 202 GLN A C 1
ATOM 1605 O O . GLN A 1 202 ? -4.366 -6.338 -20.580 1.00 68.75 202 GLN A O 1
ATOM 1610 N N . CYS A 1 203 ? -3.048 -7.993 -21.292 1.00 70.44 203 CYS A N 1
ATOM 1611 C CA . CYS A 1 203 ? -2.672 -7.323 -22.524 1.00 70.44 203 CYS A CA 1
ATOM 1612 C C . CYS A 1 203 ? -3.877 -7.078 -23.452 1.00 70.44 203 CYS A C 1
ATOM 1614 O O . CYS A 1 203 ? -4.070 -5.967 -23.945 1.00 70.44 203 CYS A O 1
ATOM 1616 N N . ASN A 1 204 ? -4.757 -8.067 -23.630 1.00 70.12 204 ASN A N 1
ATOM 1617 C CA . ASN A 1 204 ? -5.975 -7.933 -24.438 1.00 70.12 204 ASN A CA 1
ATOM 1618 C C . ASN A 1 204 ? -6.964 -6.900 -23.872 1.00 70.12 204 ASN A C 1
ATOM 1620 O O . ASN A 1 204 ? -7.665 -6.231 -24.639 1.00 70.12 204 ASN A O 1
ATOM 1624 N N . MET A 1 205 ? -7.040 -6.765 -22.546 1.00 63.75 205 MET A N 1
ATOM 1625 C CA . MET A 1 205 ? -7.840 -5.729 -21.892 1.00 63.75 205 MET A CA 1
ATOM 1626 C C . MET A 1 205 ? -7.208 -4.344 -22.054 1.00 63.75 205 MET A C 1
ATOM 1628 O O . MET A 1 205 ? -7.900 -3.395 -22.425 1.00 63.75 205 MET A O 1
ATOM 1632 N N . LEU A 1 206 ? -5.897 -4.228 -21.838 1.00 66.75 206 LEU A N 1
ATOM 1633 C CA . LEU A 1 206 ? -5.195 -2.945 -21.823 1.00 66.75 206 LEU A CA 1
ATOM 1634 C C . LEU A 1 206 ? -4.948 -2.372 -23.221 1.00 66.75 206 LEU A C 1
ATOM 1636 O O . LEU A 1 206 ? -5.009 -1.156 -23.375 1.00 66.75 206 LEU A O 1
ATOM 1640 N N . ILE A 1 207 ? -4.800 -3.203 -24.261 1.00 70.06 207 ILE A N 1
ATOM 1641 C CA . ILE A 1 207 ? -4.732 -2.738 -25.662 1.00 70.06 207 ILE A CA 1
ATOM 1642 C C . ILE A 1 207 ? -5.965 -1.904 -26.035 1.00 70.06 207 ILE A C 1
ATOM 1644 O O . ILE A 1 207 ? -5.849 -0.938 -26.787 1.00 70.06 207 ILE A O 1
ATOM 1648 N N . LYS A 1 208 ? -7.149 -2.246 -25.504 1.00 67.12 208 LYS A N 1
ATOM 1649 C CA . LYS A 1 208 ? -8.387 -1.491 -25.768 1.00 67.12 208 LYS A CA 1
ATOM 1650 C C . LYS A 1 208 ? -8.379 -0.099 -25.137 1.00 67.12 208 LYS A C 1
ATOM 1652 O O . LYS A 1 208 ? -9.106 0.769 -25.609 1.00 67.12 208 LYS A O 1
ATOM 1657 N N . GLN A 1 209 ? -7.603 0.097 -24.073 1.00 70.94 209 GLN A N 1
ATOM 1658 C CA . GLN A 1 2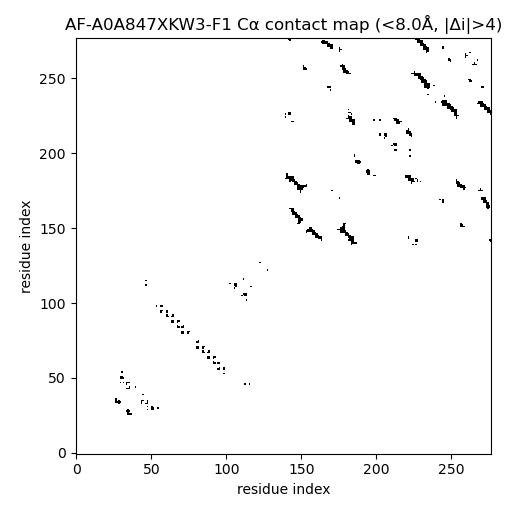09 ? -7.490 1.372 -23.368 1.00 70.94 209 GLN A CA 1
ATOM 1659 C C . GLN A 1 209 ? -6.323 2.208 -23.895 1.00 70.94 209 GLN A C 1
ATOM 1661 O O . GLN A 1 209 ? -6.494 3.393 -24.163 1.00 70.94 209 GLN A O 1
ATOM 1666 N N . ASN A 1 210 ? -5.145 1.599 -24.054 1.00 72.19 210 ASN A N 1
ATOM 1667 C CA . ASN A 1 210 ? -3.956 2.267 -24.562 1.00 72.19 210 ASN A CA 1
ATOM 1668 C C . ASN A 1 210 ? -3.116 1.308 -25.433 1.00 72.19 210 ASN A C 1
ATOM 1670 O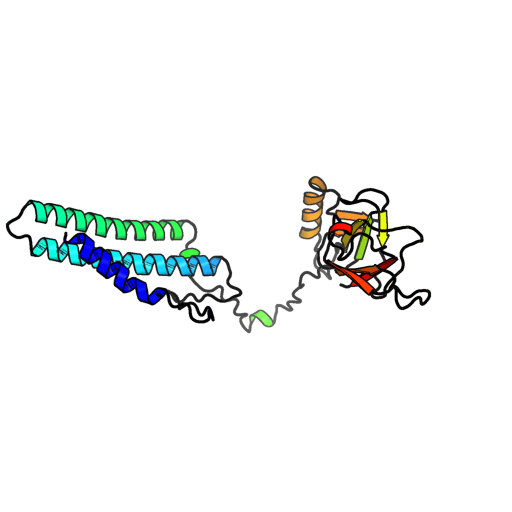 O . ASN A 1 210 ? -2.539 0.348 -24.909 1.00 72.19 210 ASN A O 1
ATOM 1674 N N . PRO A 1 211 ? -2.968 1.581 -26.745 1.00 71.31 211 PRO A N 1
ATOM 1675 C CA . PRO A 1 211 ? -2.192 0.727 -27.644 1.00 71.31 211 PRO A CA 1
ATOM 1676 C C . PRO A 1 211 ? -0.691 0.702 -27.313 1.00 71.31 211 PRO A C 1
ATOM 1678 O O . PRO A 1 211 ? 0.025 -0.154 -27.815 1.00 71.31 211 PRO A O 1
ATOM 1681 N N . LEU A 1 212 ? -0.199 1.616 -26.467 1.00 79.69 212 LEU A N 1
ATOM 1682 C CA . LEU A 1 212 ? 1.207 1.691 -26.055 1.00 79.69 212 LEU A CA 1
ATOM 1683 C C . LEU A 1 212 ? 1.548 0.770 -24.874 1.00 79.69 212 LEU A C 1
ATOM 1685 O O . LEU A 1 212 ? 2.721 0.685 -24.493 1.00 79.69 212 LEU A O 1
ATOM 1689 N N . PHE A 1 213 ? 0.550 0.115 -24.267 1.00 78.00 213 PHE A N 1
ATOM 1690 C CA . PHE A 1 213 ? 0.757 -0.795 -23.136 1.00 78.00 213 PHE A CA 1
ATOM 1691 C C . PHE A 1 213 ? 1.299 -2.161 -23.577 1.00 78.00 213 PHE A C 1
ATOM 1693 O O . PHE A 1 213 ? 2.120 -2.765 -22.891 1.00 78.00 213 PHE A O 1
ATOM 1700 N N . CYS A 1 214 ? 0.892 -2.617 -24.758 1.00 81.19 214 CYS A N 1
ATOM 1701 C CA . CYS A 1 214 ? 1.346 -3.865 -25.345 1.00 81.19 214 CYS A CA 1
ATOM 1702 C C . CYS A 1 214 ? 1.708 -3.679 -26.806 1.00 81.19 214 CYS A C 1
ATOM 1704 O O . CYS A 1 214 ? 0.989 -3.016 -27.549 1.00 81.19 214 CYS A O 1
ATOM 1706 N N . THR A 1 215 ? 2.776 -4.333 -27.245 1.00 81.94 215 THR A N 1
ATOM 1707 C CA . THR A 1 215 ? 3.196 -4.293 -28.645 1.00 81.94 215 THR A CA 1
ATOM 1708 C C . THR A 1 215 ? 3.518 -5.683 -29.166 1.00 81.94 215 THR A C 1
ATOM 1710 O O . THR A 1 215 ? 3.894 -6.584 -28.417 1.00 81.94 215 THR A O 1
ATOM 1713 N N . LYS A 1 216 ? 3.347 -5.873 -30.475 1.00 81.06 216 LYS A N 1
ATOM 1714 C CA . LYS A 1 216 ? 3.640 -7.129 -31.161 1.00 81.06 216 LYS A CA 1
ATOM 1715 C C . LYS A 1 216 ? 4.606 -6.865 -32.301 1.00 81.06 216 LYS A C 1
ATOM 1717 O O . LYS A 1 216 ? 4.260 -6.185 -33.265 1.00 81.06 216 LYS A O 1
ATOM 1722 N N . ILE A 1 217 ? 5.808 -7.423 -32.199 1.00 77.38 217 ILE A N 1
ATOM 1723 C CA . ILE A 1 217 ? 6.867 -7.278 -33.202 1.00 77.38 217 ILE A CA 1
ATOM 1724 C C . ILE A 1 217 ? 7.299 -8.677 -33.630 1.00 77.38 217 ILE A C 1
ATOM 1726 O O . ILE A 1 217 ? 7.536 -9.542 -32.792 1.00 77.38 217 ILE A O 1
ATOM 1730 N N . ASN A 1 218 ? 7.351 -8.931 -34.940 1.00 76.44 218 ASN A N 1
ATOM 1731 C CA . ASN A 1 218 ? 7.799 -10.208 -35.516 1.00 76.44 218 ASN A CA 1
ATOM 1732 C C . ASN A 1 218 ? 7.098 -11.462 -34.938 1.00 76.44 218 ASN A C 1
ATOM 1734 O O . ASN A 1 218 ? 7.690 -12.532 -34.841 1.00 76.44 218 ASN A O 1
ATOM 1738 N N . GLY A 1 219 ? 5.825 -11.343 -34.539 1.00 73.25 219 GLY A N 1
ATOM 1739 C CA . GLY A 1 219 ? 5.043 -12.454 -33.974 1.00 73.25 219 GLY A CA 1
ATOM 1740 C C . GLY A 1 219 ? 5.289 -12.741 -32.483 1.00 73.25 219 GLY A C 1
ATOM 1741 O O . GLY A 1 219 ? 4.660 -13.652 -31.929 1.00 73.25 219 GLY A O 1
ATOM 1742 N N . VAL A 1 220 ? 6.145 -11.950 -31.831 1.00 76.69 220 VAL A N 1
ATOM 1743 C CA . VAL A 1 220 ? 6.388 -11.956 -30.384 1.00 76.69 220 VAL A CA 1
ATOM 1744 C C . VAL A 1 220 ? 5.583 -10.834 -29.728 1.00 76.69 220 VAL A C 1
ATOM 1746 O O . VAL A 1 220 ? 5.514 -9.725 -30.256 1.00 76.69 220 VAL A O 1
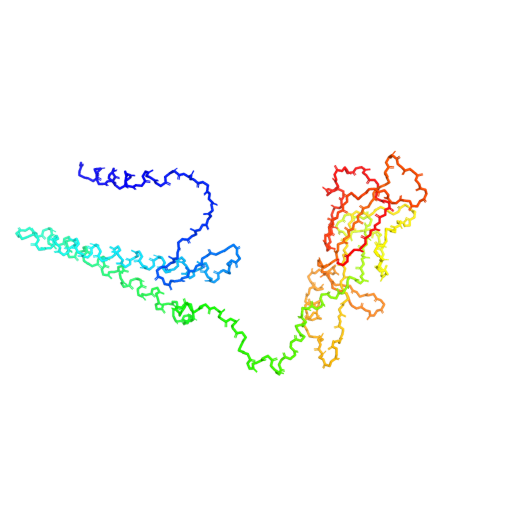ATOM 1749 N N . GLU A 1 221 ? 4.935 -11.145 -28.606 1.00 79.81 221 GLU A N 1
ATOM 1750 C CA . GLU A 1 221 ? 4.137 -10.198 -27.822 1.00 79.81 221 GLU A CA 1
ATOM 1751 C C . GLU A 1 221 ? 4.961 -9.674 -26.649 1.00 79.81 221 GLU A C 1
ATOM 1753 O O . GLU A 1 221 ? 5.681 -10.425 -25.987 1.00 79.81 221 GLU A O 1
ATOM 1758 N N . TYR A 1 222 ? 4.855 -8.371 -26.426 1.00 82.00 222 TYR A N 1
ATOM 1759 C CA . TYR A 1 222 ? 5.603 -7.629 -25.429 1.00 82.00 222 TYR A CA 1
ATOM 1760 C C . TYR A 1 222 ? 4.637 -6.806 -24.579 1.00 82.00 222 TYR A C 1
ATOM 1762 O O . TYR A 1 222 ? 3.694 -6.209 -25.106 1.00 82.00 222 TYR A O 1
ATOM 1770 N N . ILE A 1 223 ? 4.901 -6.753 -23.277 1.00 83.25 223 ILE A N 1
ATOM 1771 C CA . ILE A 1 223 ? 4.108 -6.028 -22.283 1.00 83.25 223 ILE A CA 1
ATOM 1772 C C . ILE A 1 223 ? 4.980 -4.966 -21.613 1.00 83.25 223 ILE A C 1
ATOM 1774 O O . ILE A 1 223 ? 6.162 -5.204 -21.350 1.00 83.25 223 ILE A O 1
ATOM 1778 N N . ARG A 1 224 ? 4.425 -3.773 -21.386 1.00 84.88 224 ARG A N 1
ATOM 1779 C CA . ARG A 1 224 ? 5.108 -2.707 -20.647 1.00 84.88 224 ARG A CA 1
ATOM 1780 C C . ARG A 1 224 ? 5.336 -3.169 -19.204 1.00 84.88 224 ARG A C 1
ATOM 1782 O O . ARG A 1 224 ? 4.400 -3.628 -18.556 1.00 84.88 224 ARG A O 1
ATOM 1789 N N . ASP A 1 225 ? 6.564 -3.046 -18.714 1.00 77.88 225 ASP A N 1
ATOM 1790 C CA . ASP A 1 225 ? 6.932 -3.377 -17.333 1.00 77.88 225 ASP A CA 1
ATOM 1791 C C . ASP A 1 225 ? 8.082 -2.470 -16.885 1.00 77.88 225 ASP A C 1
ATOM 1793 O O . ASP A 1 225 ? 8.903 -2.039 -17.698 1.00 77.88 225 ASP A O 1
ATOM 1797 N N . ASP A 1 226 ? 8.162 -2.225 -15.583 1.00 80.62 226 ASP A N 1
ATOM 1798 C CA . ASP A 1 226 ? 9.161 -1.344 -14.973 1.00 80.62 226 ASP A CA 1
ATOM 1799 C C . ASP A 1 226 ? 10.425 -2.108 -14.551 1.00 80.62 226 ASP A C 1
ATOM 1801 O O . ASP A 1 226 ? 11.265 -1.594 -13.815 1.00 80.62 226 ASP A O 1
ATOM 1805 N N . SER A 1 227 ? 10.575 -3.354 -15.008 1.00 76.62 227 SER A N 1
ATOM 1806 C CA . SER A 1 227 ? 11.738 -4.194 -14.712 1.00 76.62 227 SER A CA 1
ATOM 1807 C C . SER A 1 227 ? 13.020 -3.718 -15.400 1.00 76.62 227 SER A C 1
ATOM 1809 O O . SER A 1 227 ? 14.105 -4.059 -14.953 1.00 76.62 227 SER A O 1
ATOM 1811 N N . CYS A 1 228 ? 12.927 -2.924 -16.468 1.00 80.62 228 CYS A N 1
ATOM 1812 C CA . CYS A 1 228 ? 14.087 -2.431 -17.206 1.00 80.62 228 CYS A CA 1
ATOM 1813 C C . CYS A 1 228 ? 14.502 -1.033 -16.754 1.00 80.62 228 CYS A C 1
ATOM 1815 O O . CYS A 1 228 ? 13.688 -0.117 -16.834 1.00 80.62 228 CYS A O 1
ATOM 1817 N N . VAL A 1 229 ? 15.778 -0.818 -16.431 1.00 87.38 229 VAL A N 1
ATOM 1818 C CA . VAL A 1 229 ? 16.347 0.524 -16.226 1.00 87.38 229 VAL A CA 1
ATOM 1819 C C . VAL A 1 229 ? 17.071 0.994 -17.485 1.00 87.38 229 VAL A C 1
ATOM 1821 O O . VAL A 1 229 ? 18.062 0.391 -17.909 1.00 87.38 229 VAL A O 1
ATOM 1824 N N . ILE A 1 230 ? 16.611 2.109 -18.057 1.00 89.69 230 ILE A N 1
ATOM 1825 C CA . ILE A 1 230 ? 17.258 2.785 -19.184 1.00 89.69 230 ILE A CA 1
ATOM 1826 C C . ILE A 1 230 ? 18.138 3.910 -18.642 1.00 89.69 230 ILE A C 1
ATOM 1828 O O . ILE A 1 230 ? 17.680 4.777 -17.895 1.00 89.69 230 ILE A O 1
ATOM 1832 N N . LYS A 1 231 ? 19.410 3.901 -19.043 1.00 90.38 231 LYS A N 1
ATOM 1833 C CA . LYS A 1 231 ? 20.376 4.968 -18.770 1.00 90.38 231 LYS A CA 1
ATOM 1834 C C . LYS A 1 231 ? 20.693 5.715 -20.053 1.00 90.38 231 LYS A C 1
ATOM 1836 O O . LYS A 1 231 ? 21.044 5.079 -21.043 1.00 90.38 231 LYS A O 1
ATOM 1841 N N . LEU A 1 232 ? 20.612 7.040 -20.020 1.00 90.00 232 LEU A N 1
ATOM 1842 C CA . LEU A 1 232 ? 20.981 7.921 -21.128 1.00 90.00 232 LEU A CA 1
ATOM 1843 C C . LEU A 1 232 ? 22.277 8.652 -20.800 1.00 90.00 232 LEU A C 1
ATOM 1845 O O . LEU A 1 232 ? 22.520 9.006 -19.643 1.00 90.00 232 LEU A O 1
ATOM 1849 N N . TYR A 1 233 ? 23.099 8.874 -21.821 1.00 87.19 233 TYR A N 1
ATOM 1850 C CA . TYR A 1 233 ? 24.409 9.489 -21.667 1.00 87.19 233 TYR A CA 1
ATOM 1851 C C . TYR A 1 233 ? 24.611 10.647 -22.642 1.00 87.19 233 TYR A C 1
ATOM 1853 O O . TYR A 1 233 ? 24.233 10.565 -23.819 1.00 87.19 233 TYR A O 1
ATOM 1861 N N . ALA A 1 234 ? 25.264 11.693 -22.145 1.00 84.56 234 ALA A N 1
ATOM 1862 C CA . ALA A 1 234 ? 25.692 12.847 -22.922 1.00 84.56 234 ALA A CA 1
ATOM 1863 C C . ALA A 1 234 ? 27.223 12.854 -23.055 1.00 84.56 234 ALA A C 1
ATOM 1865 O O . ALA A 1 234 ? 27.925 12.436 -22.126 1.00 84.56 234 ALA A O 1
ATOM 1866 N N . PRO A 1 235 ? 27.764 13.338 -24.186 1.00 77.88 235 PRO A N 1
ATOM 1867 C CA . PRO A 1 235 ? 29.204 13.444 -24.369 1.00 77.88 235 PRO A CA 1
ATOM 1868 C C . PRO A 1 235 ? 29.794 14.375 -23.304 1.00 77.88 235 PRO A C 1
ATOM 1870 O O . PRO A 1 235 ? 29.293 15.476 -23.080 1.00 77.88 235 PRO A O 1
ATOM 1873 N N . SER A 1 236 ? 30.865 13.943 -22.638 1.00 68.88 236 SER A N 1
ATOM 1874 C CA . SER A 1 236 ? 31.463 14.741 -21.575 1.00 68.88 236 SER A CA 1
ATOM 1875 C C . SER A 1 236 ? 32.379 15.826 -22.146 1.00 68.88 236 SER A C 1
ATOM 1877 O O . SER A 1 236 ? 33.199 15.589 -23.034 1.00 68.88 236 SER A O 1
ATOM 1879 N N . SER A 1 237 ? 32.270 17.042 -21.608 1.00 64.50 237 SER A N 1
ATOM 1880 C CA . SER A 1 237 ? 33.042 18.207 -22.072 1.00 64.50 237 SER A CA 1
ATOM 1881 C C . SER A 1 237 ? 34.552 18.087 -21.824 1.00 64.50 237 SER A C 1
ATOM 1883 O O . SER A 1 237 ? 35.330 18.877 -22.355 1.00 64.50 237 SER A O 1
ATOM 1885 N N . TRP A 1 238 ? 34.973 17.132 -20.988 1.00 58.41 238 TRP A N 1
ATOM 1886 C CA . TRP A 1 238 ? 36.341 16.988 -20.487 1.00 58.41 238 TRP A CA 1
ATOM 1887 C C . TRP A 1 238 ? 37.108 15.795 -21.090 1.00 58.41 238 TRP A C 1
ATOM 1889 O O . TRP A 1 238 ? 38.336 15.785 -21.006 1.00 58.41 238 TRP A O 1
ATOM 1899 N N . ILE A 1 239 ? 36.441 14.828 -21.742 1.00 54.56 239 ILE A N 1
ATOM 1900 C CA . ILE A 1 239 ? 37.086 13.707 -22.455 1.00 54.56 239 ILE A CA 1
ATOM 1901 C C . ILE A 1 239 ? 36.373 13.448 -23.786 1.00 54.56 239 ILE A C 1
ATOM 1903 O O . ILE A 1 239 ? 35.287 12.882 -23.839 1.00 54.56 239 ILE A O 1
ATOM 1907 N N . THR A 1 240 ? 37.036 13.786 -24.890 1.00 54.25 240 THR A N 1
ATOM 1908 C CA . THR A 1 240 ? 36.587 13.482 -26.256 1.00 54.25 240 THR A CA 1
ATOM 1909 C C . THR A 1 240 ? 37.332 12.266 -26.802 1.00 54.25 240 THR A C 1
ATOM 1911 O O . THR A 1 240 ? 38.170 12.363 -27.698 1.00 54.25 240 THR A O 1
ATOM 1914 N N . LEU A 1 241 ? 37.045 11.085 -26.249 1.00 54.12 241 LEU A N 1
ATOM 1915 C CA . LEU A 1 241 ? 37.491 9.831 -26.855 1.00 54.12 241 LEU A CA 1
ATOM 1916 C C . LEU A 1 241 ? 36.439 9.360 -27.876 1.00 54.12 241 LEU A C 1
ATOM 1918 O O . LEU A 1 241 ? 35.254 9.276 -27.546 1.00 54.12 241 LEU A O 1
ATOM 1922 N N . PRO A 1 242 ? 36.826 9.039 -29.123 1.00 51.00 242 PRO A N 1
ATOM 1923 C CA . PRO A 1 242 ? 35.885 8.541 -30.119 1.00 51.00 242 PRO A CA 1
ATOM 1924 C C . PRO A 1 242 ? 35.271 7.219 -29.639 1.00 51.00 242 PRO A C 1
ATOM 1926 O O . PRO A 1 242 ? 35.974 6.229 -29.444 1.00 51.00 242 PRO A O 1
ATOM 1929 N N . GLY A 1 243 ? 33.952 7.217 -29.434 1.00 56.06 243 GLY A N 1
ATOM 1930 C CA . GLY A 1 243 ? 33.196 6.055 -28.958 1.00 56.06 243 GLY A CA 1
ATOM 1931 C C . GLY A 1 243 ? 32.967 5.985 -27.443 1.00 56.06 243 GLY A C 1
ATOM 1932 O O . GLY A 1 243 ? 32.340 5.029 -26.993 1.00 56.06 243 GLY A O 1
ATOM 1933 N N . SER A 1 244 ? 33.423 6.964 -26.649 1.00 66.06 244 SER A N 1
ATOM 1934 C CA . SER A 1 244 ? 33.025 7.059 -25.238 1.00 66.06 244 SER A CA 1
ATOM 1935 C C . SER A 1 244 ? 31.706 7.815 -25.102 1.00 66.06 244 SER A C 1
ATOM 1937 O O . SER A 1 244 ? 31.608 8.966 -25.518 1.00 66.06 244 SER A O 1
ATOM 1939 N N . CYS A 1 245 ? 30.714 7.183 -24.480 1.00 72.31 245 CYS A N 1
ATOM 1940 C CA . CYS A 1 245 ? 29.372 7.737 -24.303 1.00 72.31 245 CYS A CA 1
ATOM 1941 C C . CYS A 1 245 ? 29.267 8.862 -23.258 1.00 72.31 245 CYS A C 1
ATOM 1943 O O . CYS A 1 245 ? 28.187 9.405 -23.087 1.00 72.31 245 CYS A O 1
ATOM 1945 N N . GLY A 1 246 ? 30.369 9.236 -22.598 1.00 80.25 246 GLY A N 1
ATOM 1946 C CA . GLY A 1 246 ? 30.397 10.303 -21.597 1.00 80.25 246 GLY A CA 1
ATOM 1947 C C . GLY A 1 246 ? 29.666 9.941 -20.301 1.00 80.25 246 GLY A C 1
ATOM 1948 O O . GLY A 1 246 ? 29.679 8.780 -19.882 1.00 80.25 246 GLY A O 1
ATOM 1949 N N . ASP A 1 247 ? 29.070 10.945 -19.659 1.00 82.19 247 ASP A N 1
ATOM 1950 C CA . ASP A 1 247 ? 28.480 10.844 -18.320 1.00 82.19 247 ASP A CA 1
ATOM 1951 C C . ASP A 1 247 ? 26.979 10.504 -18.393 1.00 82.19 247 ASP A C 1
ATOM 1953 O O . ASP A 1 247 ? 26.282 10.859 -19.347 1.00 82.19 247 ASP A O 1
ATOM 1957 N N . THR A 1 248 ? 26.460 9.784 -17.390 1.00 85.31 248 THR A N 1
ATOM 1958 C CA . THR A 1 248 ? 25.026 9.452 -17.314 1.00 85.31 248 THR A CA 1
ATOM 1959 C C . THR A 1 248 ? 24.218 10.683 -16.911 1.00 85.31 248 THR A C 1
ATOM 1961 O O . THR A 1 248 ? 24.441 11.240 -15.840 1.00 85.31 248 THR A O 1
ATOM 1964 N N . ILE A 1 249 ? 23.244 11.055 -17.740 1.00 87.19 249 ILE A N 1
ATOM 1965 C CA . ILE A 1 249 ? 22.375 12.225 -17.533 1.00 87.19 249 ILE A CA 1
ATOM 1966 C C . ILE A 1 249 ? 20.971 11.853 -17.049 1.00 87.19 249 ILE A C 1
ATOM 1968 O O . ILE A 1 249 ? 20.324 12.654 -16.383 1.00 87.19 249 ILE A O 1
ATOM 1972 N N . LEU A 1 250 ? 20.514 10.628 -17.334 1.00 88.44 250 LEU A N 1
ATOM 1973 C CA . LEU A 1 250 ? 19.216 10.122 -16.889 1.00 88.44 250 LEU A CA 1
ATOM 1974 C C . LEU A 1 250 ? 19.294 8.621 -16.614 1.00 88.44 250 LEU A C 1
ATOM 1976 O O . LEU A 1 250 ? 19.946 7.884 -17.353 1.00 88.44 250 LEU A O 1
ATOM 1980 N N . SER A 1 251 ? 18.614 8.164 -15.564 1.00 90.56 251 SER A N 1
ATOM 1981 C CA . SER A 1 251 ? 18.448 6.747 -15.232 1.00 90.56 251 SER A CA 1
ATOM 1982 C C . SER A 1 251 ? 17.032 6.526 -14.718 1.00 90.56 251 SER A C 1
ATOM 1984 O O . SER A 1 251 ? 16.713 6.960 -13.610 1.00 90.56 251 SER A O 1
ATOM 1986 N N . LYS A 1 252 ? 16.183 5.868 -15.508 1.00 90.56 252 LYS A N 1
ATOM 1987 C CA . LYS A 1 252 ? 14.761 5.673 -15.186 1.00 90.56 252 LYS A CA 1
ATOM 1988 C C . LYS A 1 252 ? 14.308 4.246 -15.521 1.00 90.56 252 LYS A C 1
ATOM 1990 O O . LYS A 1 252 ? 14.716 3.722 -16.561 1.00 90.56 252 LYS A O 1
ATOM 1995 N N . PRO A 1 253 ? 13.510 3.602 -14.651 1.00 88.81 253 PRO A N 1
ATOM 1996 C CA . PRO A 1 253 ? 12.881 2.327 -14.959 1.00 88.81 253 PRO A CA 1
ATOM 1997 C C . PRO A 1 253 ? 11.642 2.497 -15.850 1.00 88.81 253 PRO A C 1
ATOM 1999 O O . PRO A 1 253 ? 10.966 3.521 -15.780 1.00 88.81 253 PRO A O 1
ATOM 2002 N N . GLY A 1 254 ? 11.327 1.483 -16.655 1.00 87.31 254 GLY A N 1
ATOM 2003 C CA . GLY A 1 254 ? 10.059 1.382 -17.381 1.00 87.31 254 GLY A CA 1
ATOM 2004 C C . GLY A 1 254 ? 9.947 2.328 -18.574 1.00 87.31 254 GLY A C 1
ATOM 2005 O O . GLY A 1 254 ? 10.406 2.010 -19.672 1.00 87.31 254 GLY A O 1
ATOM 2006 N N . PHE A 1 255 ? 9.296 3.475 -18.391 1.00 89.62 255 PHE A N 1
ATOM 2007 C CA . PHE A 1 255 ? 9.010 4.426 -19.466 1.00 89.62 255 PHE A CA 1
ATOM 2008 C C . PHE A 1 255 ? 9.165 5.879 -19.011 1.00 89.62 255 PHE A C 1
ATOM 2010 O O . PHE A 1 255 ? 9.028 6.185 -17.831 1.00 89.62 255 PHE A O 1
ATOM 2017 N N . GLU A 1 256 ? 9.412 6.770 -19.969 1.00 92.81 256 GLU A N 1
ATOM 2018 C CA . GLU A 1 256 ? 9.460 8.218 -19.757 1.00 92.81 256 GLU A CA 1
ATOM 2019 C C . GLU A 1 256 ? 8.770 8.923 -20.926 1.00 92.81 256 GLU A C 1
ATOM 2021 O O . GLU A 1 256 ? 9.071 8.635 -22.088 1.00 92.81 256 GLU A O 1
ATOM 2026 N N . GLU A 1 257 ? 7.830 9.818 -20.621 1.00 90.75 257 GLU A N 1
ATOM 2027 C CA . GLU A 1 257 ? 7.012 10.528 -21.614 1.00 90.75 257 GLU A CA 1
ATOM 2028 C C . GLU A 1 257 ? 7.630 11.861 -22.046 1.00 90.75 257 GLU A C 1
ATOM 2030 O O . GLU A 1 257 ? 7.385 12.305 -23.172 1.00 90.75 257 GLU A O 1
ATOM 2035 N N . ASN A 1 258 ? 8.461 12.458 -21.183 1.00 90.00 258 ASN A N 1
ATOM 2036 C CA . ASN A 1 258 ? 9.187 13.691 -21.459 1.00 90.00 258 ASN A CA 1
ATOM 2037 C C . ASN A 1 258 ? 10.595 13.633 -20.851 1.00 90.00 258 ASN A C 1
ATOM 2039 O O . ASN A 1 258 ? 10.826 13.979 -19.694 1.00 90.00 258 ASN A O 1
ATOM 2043 N N . ILE A 1 259 ? 11.555 13.186 -21.658 1.00 90.06 259 ILE A N 1
ATOM 2044 C CA . ILE A 1 259 ? 12.964 13.115 -21.267 1.00 90.06 259 ILE A CA 1
ATOM 2045 C C . ILE A 1 259 ? 13.539 14.512 -20.966 1.00 90.06 259 ILE A C 1
ATOM 2047 O O . ILE A 1 259 ? 14.132 14.637 -19.895 1.00 90.06 259 ILE A O 1
ATOM 2051 N N . PRO A 1 260 ? 13.378 15.548 -21.824 1.00 85.88 260 PRO A N 1
ATOM 2052 C CA . PRO A 1 260 ? 13.933 16.884 -21.574 1.00 85.88 260 PRO A CA 1
ATOM 2053 C C . PRO A 1 260 ? 13.633 17.468 -20.188 1.00 85.88 260 PRO A C 1
ATOM 2055 O O . PRO A 1 260 ? 14.532 18.034 -19.567 1.00 85.88 260 PRO A O 1
ATOM 2058 N N . ASP A 1 261 ? 12.413 17.282 -19.676 1.00 87.19 261 ASP A N 1
ATOM 2059 C CA . ASP A 1 261 ? 12.000 17.790 -18.358 1.00 87.19 261 ASP A CA 1
ATOM 2060 C C . ASP A 1 261 ? 12.674 17.063 -17.184 1.00 87.19 261 ASP A C 1
ATOM 2062 O O . ASP A 1 261 ? 12.734 17.583 -16.070 1.00 87.19 261 ASP A O 1
ATOM 2066 N N . GLN A 1 262 ? 13.168 15.846 -17.413 1.00 87.12 262 GLN A N 1
ATOM 2067 C CA . GLN A 1 262 ? 13.827 15.025 -16.396 1.00 87.12 262 GLN A CA 1
ATOM 2068 C C . GLN A 1 262 ? 15.350 15.163 -16.412 1.00 87.12 262 GLN A C 1
ATOM 2070 O O . GLN A 1 262 ? 16.026 14.599 -15.548 1.00 87.12 262 GLN A O 1
ATOM 2075 N N . LEU A 1 263 ? 15.905 15.875 -17.393 1.00 85.31 263 LEU A N 1
ATOM 2076 C CA . LEU A 1 263 ? 17.336 16.127 -17.466 1.00 85.31 263 LEU A CA 1
ATOM 2077 C C . LEU A 1 263 ? 17.740 17.197 -16.454 1.00 85.31 263 LEU A C 1
ATOM 2079 O O . LEU A 1 263 ? 17.051 18.194 -16.251 1.00 85.31 263 LEU A O 1
ATOM 2083 N N . ASN A 1 264 ? 18.930 17.035 -15.875 1.00 80.19 264 ASN A N 1
ATOM 2084 C CA . ASN A 1 264 ? 19.536 18.082 -15.048 1.00 80.19 264 ASN A CA 1
ATOM 2085 C C . ASN A 1 264 ? 19.792 19.370 -15.851 1.00 80.19 264 ASN A C 1
ATOM 2087 O O . ASN A 1 264 ? 19.789 20.462 -15.284 1.00 80.19 264 ASN A O 1
ATOM 2091 N N . ASN A 1 265 ? 20.021 19.240 -17.161 1.00 77.94 265 ASN A N 1
ATOM 2092 C CA . ASN A 1 265 ? 20.126 20.343 -18.102 1.00 77.94 265 ASN A CA 1
ATOM 2093 C C . ASN A 1 265 ? 19.339 20.002 -19.386 1.00 77.94 265 ASN A C 1
ATOM 2095 O O . ASN A 1 265 ? 19.712 19.069 -20.096 1.00 77.94 265 ASN A O 1
ATOM 2099 N N . PRO A 1 266 ? 18.279 20.757 -19.727 1.00 74.19 266 PRO A N 1
ATOM 2100 C CA . PRO A 1 266 ? 17.397 20.442 -20.855 1.00 74.19 266 PRO A CA 1
ATOM 2101 C C . PRO A 1 266 ? 18.049 20.635 -22.236 1.00 74.19 266 PRO A C 1
ATOM 2103 O O . PRO A 1 266 ? 17.446 20.299 -23.251 1.00 74.19 266 PRO A O 1
ATOM 2106 N N . VAL A 1 267 ? 19.260 21.202 -22.292 1.00 75.38 267 VAL A N 1
ATOM 2107 C CA . VAL A 1 267 ? 20.022 21.436 -23.534 1.00 75.38 267 VAL A CA 1
ATOM 2108 C C . VAL A 1 267 ? 21.020 20.301 -23.820 1.00 75.38 267 VAL A C 1
ATOM 2110 O O . VAL A 1 267 ? 21.702 20.329 -24.844 1.00 75.38 267 VAL A O 1
ATOM 2113 N N . ASP A 1 268 ? 21.137 19.308 -22.934 1.00 78.44 268 ASP A N 1
ATOM 2114 C CA . ASP A 1 268 ? 22.076 18.200 -23.117 1.00 78.44 268 ASP A CA 1
ATOM 2115 C C . ASP A 1 268 ? 21.652 17.297 -24.286 1.00 78.44 268 ASP A C 1
ATOM 2117 O O . ASP A 1 268 ? 20.520 16.816 -24.343 1.00 78.44 268 ASP A O 1
ATOM 2121 N N . ASP A 1 269 ? 22.582 17.033 -25.211 1.00 81.31 269 ASP A N 1
ATOM 2122 C CA . ASP A 1 269 ? 22.328 16.141 -26.343 1.00 81.31 269 ASP A CA 1
ATOM 2123 C C . ASP A 1 269 ? 22.583 14.677 -25.961 1.00 81.31 269 ASP A C 1
ATOM 2125 O O . ASP A 1 269 ? 23.677 14.286 -25.531 1.00 81.31 269 ASP A O 1
ATOM 2129 N N . ILE A 1 270 ? 21.550 13.854 -26.124 1.00 86.00 270 ILE A N 1
ATOM 2130 C CA . ILE A 1 270 ? 21.569 12.438 -25.776 1.00 86.00 270 ILE A CA 1
ATOM 2131 C C . ILE A 1 270 ? 22.275 11.669 -26.894 1.00 86.00 270 ILE A C 1
ATOM 2133 O O . ILE A 1 270 ? 21.749 11.485 -27.988 1.00 86.00 270 ILE A O 1
ATOM 2137 N N . SER A 1 271 ? 23.470 11.163 -26.597 1.00 81.56 271 SER A N 1
ATOM 2138 C CA . SER A 1 271 ? 24.327 10.502 -27.591 1.00 81.56 271 SER A CA 1
ATOM 2139 C C . SER A 1 271 ? 24.302 8.976 -27.509 1.00 81.56 271 SER A C 1
ATOM 2141 O O . SER A 1 271 ? 24.446 8.290 -28.526 1.00 81.56 271 SER A O 1
ATOM 2143 N N . CYS A 1 272 ? 24.084 8.428 -26.311 1.00 87.12 272 CYS A N 1
ATOM 2144 C CA . CYS A 1 272 ? 24.075 6.991 -26.077 1.00 87.12 272 CYS A CA 1
ATOM 2145 C C . CYS A 1 272 ? 23.025 6.560 -25.061 1.00 87.12 272 CYS A C 1
ATOM 2147 O O . CYS A 1 272 ? 22.564 7.342 -24.228 1.00 87.12 272 CYS A O 1
ATOM 2149 N N . TYR A 1 273 ? 22.749 5.260 -25.068 1.00 88.50 273 TYR A N 1
ATOM 2150 C CA . TYR A 1 273 ? 21.925 4.593 -24.075 1.00 88.50 273 TYR A CA 1
ATOM 2151 C C . TYR A 1 273 ? 22.588 3.307 -23.567 1.00 88.50 273 TYR A C 1
ATOM 2153 O O . TYR A 1 273 ? 23.446 2.720 -24.225 1.00 88.50 273 TYR A O 1
ATOM 2161 N N . SER A 1 274 ? 22.187 2.858 -22.383 1.00 86.81 274 SER A N 1
ATOM 2162 C CA . SER A 1 274 ? 22.473 1.524 -21.852 1.00 86.81 274 SER A CA 1
ATOM 2163 C C . SER A 1 274 ? 21.223 0.988 -21.175 1.00 86.81 274 SER A C 1
ATOM 2165 O O . SER A 1 274 ? 20.445 1.753 -20.604 1.00 86.81 274 SER A O 1
ATOM 2167 N N . ILE A 1 275 ? 21.026 -0.324 -21.245 1.00 85.12 275 ILE A N 1
ATOM 2168 C CA . ILE A 1 275 ? 19.855 -0.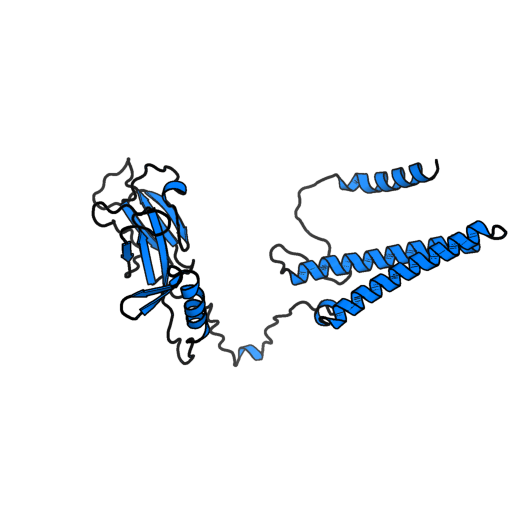987 -20.683 1.00 85.12 275 ILE A CA 1
ATOM 2169 C C . ILE A 1 275 ? 20.339 -1.993 -19.644 1.00 85.12 275 ILE A C 1
ATOM 2171 O O . ILE A 1 275 ? 21.239 -2.798 -19.896 1.00 85.12 275 ILE A O 1
ATOM 2175 N N . SER A 1 276 ? 19.761 -1.914 -18.450 1.00 80.62 276 SER A N 1
ATOM 2176 C CA . SER A 1 276 ? 20.017 -2.841 -17.350 1.00 80.62 276 SER A CA 1
ATOM 2177 C C . SER A 1 276 ? 18.714 -3.538 -16.949 1.00 80.62 276 SER A C 1
ATOM 2179 O O . SER A 1 276 ? 17.686 -2.859 -16.894 1.00 80.62 276 SER A O 1
ATOM 2181 N N . PRO A 1 277 ? 18.737 -4.862 -16.713 1.00 72.19 277 PRO A N 1
ATOM 2182 C CA . PRO A 1 277 ? 17.638 -5.557 -16.051 1.00 72.19 277 PRO A CA 1
ATOM 2183 C C . PRO A 1 277 ? 17.572 -5.210 -14.557 1.00 72.19 277 PRO A C 1
ATOM 2185 O O . PRO A 1 277 ? 18.536 -4.587 -14.045 1.00 72.19 277 PRO A O 1
#

pLDDT: mean 76.34, std 14.66, range [40.78, 95.38]